Protein AF-0000000066034029 (afdb_homodimer)

Secondary structure (DSSP, 8-state):
-EEEEEEE-HHHHHTT-HHHHHHHHHHHT-EEEEEEEEPPPHHHHHHHTGGGTTSTTHHHHHHHHTSS-EEEEEEEETTHHHHHHHHH--SSGGGSPTTSHHHHH--BTTB-SEEE-SSHHHHHHHHHHH--GGGS-----TTHHHHS--/-EEEEEEE-HHHHHTT-HHHHHHHHHHHT-EEEEEEEEPPPHHHHHHHTGGGTTSTTHHHHHHHHTSS-EEEEEEEETTHHHHHHHHH--SSGGGSPBTBHHHHH--BTTB-SEEE-SSHHHHHHHHHHH--GGGS-----TTHHHHS--

InterPro domains:
  IPR001564 Nucleoside diphosphate kinase [MF_00451] (1-136)
  IPR001564 Nucleoside diphosphate kinase [PR01243] (4-26)
  IPR001564 Nucleoside diphosphate kinase [PR01243] (48-67)
  IPR001564 Nucleoside diphosphate kinase [PR01243] (68-85)
  IPR001564 Nucleoside diphosphate kinase [PR01243] (89-105)
  IPR001564 Nucleoside diphosphate kinase [PR01243] (112-131)
  IPR023005 Nucleoside diphosphate kinase, active site [PS00469] (112-120)
  IPR034907 Nucleoside diphosphate kinase-like domain [PF00334] (2-135)
  IPR034907 Nucleoside diphosphate kinase-like domain [SM00562] (1-138)
  IPR036850 Nucleoside diphosphate kinase-like domain superfamily [G3DSA:3.30.70.141] (1-150)
  IPR036850 Nucleoside diphosphate kinase-like domain superfamily [SSF54919] (1-149)

Organism: Staphylococcus carnosus (strain TM300) (NCBI:txid396513)

Nearest PDB structures (foldseek):
  4fkx-assembly1_A  TM=9.923E-01  e=3.742E-23  Trypanosoma brucei brucei TREU927
  2hvd-assembly1_C-2  TM=9.928E-01  e=4.558E-23  Homo sapiens
  1nue-assembly1_E  TM=9.940E-01  e=7.223E-23  Homo sapiens
  2hve-assembly1_A  TM=9.909E-01  e=4.868E-23  Homo sapiens
  5iol-assembly1_F  TM=9.891E-01  e=7.710E-22  Schistosoma mansoni

Structure (mmCIF, N/CA/C/O backbone):
data_AF-0000000066034029-model_v1
#
loop_
_entity.id
_entity.type
_entity.pdbx_description
1 polymer 'Nucleoside diphosphate kinase'
#
loop_
_atom_site.group_PDB
_atom_site.id
_atom_site.type_symbol
_atom_site.label_atom_id
_atom_site.label_alt_id
_atom_site.label_comp_id
_atom_site.label_asym_id
_atom_site.label_entity_id
_atom_site.label_seq_id
_atom_site.pdbx_PDB_ins_code
_atom_site.Cartn_x
_atom_site.Cartn_y
_atom_site.Cartn_z
_atom_site.occupancy
_atom_site.B_iso_or_equiv
_atom_site.auth_seq_id
_atom_site.auth_comp_id
_atom_site.auth_asym_id
_atom_site.auth_atom_id
_atom_site.pdbx_PDB_model_num
A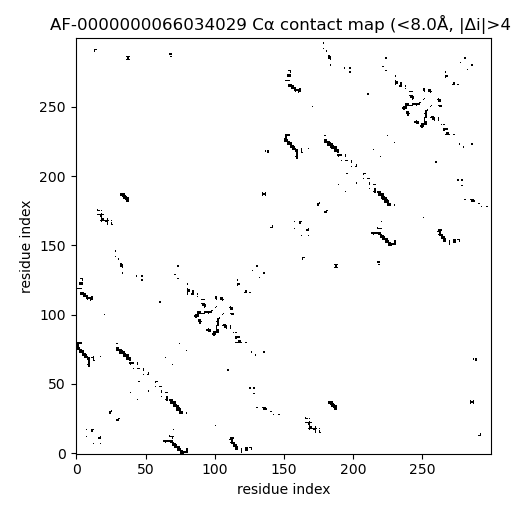TOM 1 N N . MET A 1 1 ? -19.828 8.898 3.502 1 87.56 1 MET A N 1
ATOM 2 C CA . MET A 1 1 ? -18.688 8.867 4.418 1 87.56 1 MET A CA 1
ATOM 3 C C . MET A 1 1 ? -17.625 9.859 3.988 1 87.56 1 MET A C 1
ATOM 5 O O . MET A 1 1 ? -17.5 10.18 2.805 1 87.56 1 MET A O 1
ATOM 9 N N . GLU A 1 2 ? -16.953 10.422 4.984 1 95.75 2 GLU A N 1
ATOM 10 C CA . GLU A 1 2 ? -15.859 11.367 4.785 1 95.75 2 GLU A CA 1
ATOM 11 C C . GLU A 1 2 ? -14.594 10.656 4.324 1 95.75 2 GLU A C 1
ATOM 13 O O . GLU A 1 2 ? -14.391 9.477 4.625 1 95.75 2 GLU A O 1
ATOM 18 N N . ARG A 1 3 ? -13.82 11.367 3.465 1 98.62 3 ARG A N 1
ATOM 19 C CA . ARG A 1 3 ? -12.523 10.852 3.02 1 98.62 3 ARG A CA 1
ATOM 20 C C . ARG A 1 3 ? -11.398 11.805 3.416 1 98.62 3 ARG A C 1
ATOM 22 O O . ARG A 1 3 ? -11.617 13.008 3.578 1 98.62 3 ARG A O 1
ATOM 29 N N . THR A 1 4 ? -10.219 11.258 3.625 1 98.88 4 THR A N 1
ATOM 30 C CA . THR A 1 4 ? -9.039 12.07 3.9 1 98.88 4 THR A CA 1
ATOM 31 C C . THR A 1 4 ? -7.836 11.562 3.107 1 98.88 4 THR A C 1
ATOM 33 O O . THR A 1 4 ? -7.867 10.461 2.561 1 98.88 4 THR A O 1
ATOM 36 N N . PHE A 1 5 ? -6.922 12.469 2.961 1 98.88 5 PHE A N 1
ATOM 37 C CA . PHE A 1 5 ? -5.676 12.18 2.262 1 98.88 5 PHE A CA 1
ATOM 38 C C . PHE A 1 5 ? -4.543 11.938 3.254 1 98.88 5 PHE A C 1
ATOM 40 O O . PHE A 1 5 ? -4.359 12.711 4.195 1 98.88 5 PHE A O 1
ATOM 47 N N . LEU A 1 6 ? -3.814 10.852 3.078 1 98.88 6 LEU A N 1
ATOM 48 C CA . LEU A 1 6 ? -2.604 10.523 3.822 1 98.88 6 LEU A CA 1
ATOM 49 C C . LEU A 1 6 ? -1.452 10.211 2.873 1 98.88 6 LEU A C 1
ATOM 51 O O . LEU A 1 6 ? -1.673 9.734 1.757 1 98.88 6 LEU A O 1
ATOM 55 N N . MET A 1 7 ? -0.276 10.43 3.35 1 98.88 7 MET A N 1
ATOM 56 C CA . MET A 1 7 ? 0.905 10.141 2.545 1 98.88 7 MET A CA 1
ATOM 57 C C . MET A 1 7 ? 2.074 9.719 3.428 1 98.88 7 MET A C 1
ATOM 59 O O . MET A 1 7 ? 2.514 10.484 4.289 1 98.88 7 MET A O 1
ATOM 63 N N . ILE A 1 8 ? 2.482 8.516 3.258 1 98.88 8 ILE A N 1
ATOM 64 C CA . ILE A 1 8 ? 3.742 8.117 3.879 1 98.88 8 ILE A CA 1
ATOM 65 C C . ILE A 1 8 ? 4.906 8.766 3.139 1 98.88 8 ILE A C 1
ATOM 67 O O . ILE A 1 8 ? 5.074 8.57 1.933 1 98.88 8 ILE A O 1
ATOM 71 N N . LYS A 1 9 ? 5.648 9.523 3.854 1 98.69 9 LYS A N 1
ATOM 72 C CA . LYS A 1 9 ? 6.707 10.367 3.293 1 98.69 9 LYS A CA 1
ATOM 73 C C . LYS A 1 9 ? 7.949 9.539 2.971 1 98.69 9 LYS A C 1
ATOM 75 O O . LYS A 1 9 ? 8.008 8.344 3.279 1 98.69 9 LYS A O 1
ATOM 80 N N . PRO A 1 10 ? 8.977 10.156 2.301 1 98.5 10 PRO A N 1
ATOM 81 C CA . PRO A 1 10 ? 10.164 9.414 1.867 1 98.5 10 PRO A CA 1
ATOM 82 C C . PRO A 1 10 ? 10.867 8.703 3.018 1 98.5 10 PRO A C 1
ATOM 84 O O . PRO A 1 10 ? 11.375 7.59 2.84 1 98.5 10 PRO A O 1
ATOM 87 N N . ASP A 1 11 ? 10.891 9.312 4.148 1 98.31 11 ASP A N 1
ATOM 88 C CA . ASP A 1 11 ? 11.555 8.664 5.273 1 98.31 11 ASP A CA 1
ATOM 89 C C . ASP A 1 11 ? 10.82 7.391 5.688 1 98.31 11 ASP A C 1
ATOM 91 O O . ASP A 1 11 ? 11.445 6.387 6.035 1 98.31 11 ASP A O 1
ATOM 95 N N . GLY A 1 12 ? 9.477 7.402 5.688 1 98.44 12 GLY A N 1
ATOM 96 C CA . GLY A 1 12 ? 8.711 6.199 5.961 1 98.44 12 GLY A CA 1
ATOM 97 C C . GLY A 1 12 ? 8.945 5.098 4.941 1 98.44 12 GLY A C 1
ATOM 98 O O . GLY A 1 12 ? 9.055 3.926 5.301 1 98.44 12 GLY A O 1
ATOM 99 N N . VAL A 1 13 ? 9.031 5.512 3.666 1 98.62 13 VAL A N 1
ATOM 100 C CA . VAL A 1 13 ? 9.281 4.547 2.602 1 98.62 13 VAL A CA 1
ATOM 101 C C . VAL A 1 13 ? 10.672 3.943 2.766 1 98.62 13 VAL A C 1
ATOM 103 O O . VAL A 1 13 ? 10.836 2.721 2.752 1 98.62 13 VAL A O 1
ATOM 106 N N . GLN A 1 14 ? 11.688 4.793 2.99 1 97.94 14 GLN A N 1
ATOM 107 C CA . GLN A 1 14 ? 13.07 4.348 3.105 1 97.94 14 GLN A CA 1
ATOM 108 C C . GLN A 1 14 ? 13.258 3.451 4.324 1 97.94 14 GLN A C 1
ATOM 110 O O . GLN A 1 14 ? 14.109 2.559 4.32 1 97.94 14 GLN A O 1
ATOM 115 N N . ARG A 1 15 ? 12.453 3.65 5.309 1 97.75 15 ARG A N 1
ATOM 116 C CA . ARG A 1 15 ? 12.57 2.881 6.543 1 97.75 15 ARG A CA 1
ATOM 117 C C . ARG A 1 15 ? 11.648 1.668 6.52 1 97.75 15 ARG A C 1
ATOM 119 O O . ARG A 1 15 ? 11.516 0.961 7.523 1 97.75 15 ARG A O 1
ATOM 126 N N . LYS A 1 16 ? 10.977 1.438 5.441 1 98 16 LYS A N 1
ATOM 127 C CA . LYS A 1 16 ? 10.117 0.276 5.227 1 98 16 LYS A CA 1
ATOM 128 C C . LYS A 1 16 ? 8.984 0.237 6.238 1 98 16 LYS A C 1
ATOM 130 O O . LYS A 1 16 ? 8.742 -0.793 6.871 1 98 16 LYS A O 1
ATOM 135 N N . LEU A 1 17 ? 8.297 1.354 6.273 1 98.69 17 LEU A N 1
ATOM 136 C CA . LEU A 1 17 ? 7.219 1.5 7.25 1 98.69 17 LEU A CA 1
ATOM 137 C C . LEU A 1 17 ? 5.859 1.534 6.559 1 98.69 17 LEU A C 1
ATOM 139 O O . LEU A 1 17 ? 4.836 1.751 7.211 1 98.69 17 LEU A O 1
ATOM 143 N N . VAL A 1 18 ? 5.773 1.338 5.262 1 98.88 18 VAL A N 1
ATOM 144 C CA . VAL A 1 18 ? 4.52 1.432 4.523 1 98.88 18 VAL A CA 1
ATOM 145 C C . VAL A 1 18 ? 3.52 0.413 5.066 1 98.88 18 VAL A C 1
ATOM 147 O O . VAL A 1 18 ? 2.393 0.768 5.422 1 98.88 18 VAL A O 1
ATOM 150 N N . GLY A 1 19 ? 3.961 -0.821 5.207 1 98.88 19 GLY A N 1
ATOM 151 C CA . GLY A 1 19 ? 3.09 -1.869 5.715 1 98.88 19 GLY A CA 1
ATOM 152 C C . GLY A 1 19 ? 2.627 -1.621 7.141 1 98.88 19 GLY A C 1
ATOM 153 O O . GLY A 1 19 ? 1.448 -1.794 7.453 1 98.88 19 GLY A O 1
ATOM 154 N N . GLU A 1 20 ? 3.535 -1.203 7.953 1 98.75 20 GLU A N 1
ATOM 155 C CA . GLU A 1 20 ? 3.229 -0.938 9.352 1 98.75 20 GLU A CA 1
ATOM 156 C C . GLU A 1 20 ? 2.145 0.128 9.492 1 98.75 20 GLU A C 1
ATOM 158 O O . GLU A 1 20 ? 1.199 -0.035 10.266 1 98.75 20 GLU A O 1
ATOM 163 N N . ILE A 1 21 ? 2.305 1.2 8.781 1 98.88 21 ILE A N 1
ATOM 164 C CA . ILE A 1 21 ? 1.375 2.318 8.891 1 98.88 21 ILE A CA 1
ATOM 165 C C . ILE A 1 21 ? 0.016 1.917 8.32 1 98.88 21 ILE A C 1
ATOM 167 O O . ILE A 1 21 ? -1.022 2.182 8.93 1 98.88 21 ILE A O 1
ATOM 171 N N . ILE A 1 22 ? -0.026 1.229 7.18 1 98.88 22 ILE A N 1
ATOM 172 C CA . ILE A 1 22 ? -1.287 0.768 6.605 1 98.88 22 ILE A CA 1
ATOM 173 C C . ILE A 1 22 ? -1.97 -0.198 7.574 1 98.88 22 ILE A C 1
ATOM 175 O O . ILE A 1 22 ? -3.191 -0.16 7.738 1 98.88 22 ILE A O 1
ATOM 179 N N . THR A 1 23 ? -1.188 -1.047 8.219 1 98.81 23 THR A N 1
ATOM 180 C CA . THR A 1 23 ? -1.734 -1.991 9.18 1 98.81 23 THR A CA 1
ATOM 181 C C . THR A 1 23 ? -2.461 -1.256 10.305 1 98.81 23 THR A C 1
ATOM 183 O O . THR A 1 23 ? -3.553 -1.656 10.711 1 98.81 23 THR A O 1
ATOM 186 N N . ARG A 1 24 ? -1.888 -0.194 10.805 1 98.75 24 ARG A N 1
ATOM 187 C CA . ARG A 1 24 ? -2.521 0.566 11.883 1 98.75 24 ARG A CA 1
ATOM 188 C C . ARG A 1 24 ? -3.861 1.136 11.43 1 98.75 24 ARG A C 1
ATOM 190 O O . ARG A 1 24 ? -4.836 1.11 12.18 1 98.75 24 ARG A O 1
ATOM 197 N N . LEU A 1 25 ? -3.928 1.675 10.195 1 98.69 25 LEU A N 1
ATOM 198 C CA . LEU A 1 25 ? -5.164 2.221 9.656 1 98.69 25 LEU A CA 1
ATOM 199 C C . LEU A 1 25 ? -6.219 1.13 9.5 1 98.69 25 LEU A C 1
ATOM 201 O O . LEU A 1 25 ? -7.383 1.328 9.867 1 98.69 25 LEU A O 1
ATOM 205 N N . GLU A 1 26 ? -5.785 -0.025 8.984 1 98.44 26 GLU A N 1
ATOM 206 C CA . GLU A 1 26 ? -6.691 -1.153 8.781 1 98.44 26 GLU A CA 1
ATOM 207 C C . GLU A 1 26 ? -7.211 -1.687 10.109 1 98.44 26 GLU A C 1
ATOM 209 O O . GLU A 1 26 ? -8.398 -1.99 10.242 1 98.44 26 GLU A O 1
ATOM 214 N N . LYS A 1 27 ? -6.359 -1.801 11.078 1 97.94 27 LYS A N 1
ATOM 215 C CA . LYS A 1 27 ? -6.762 -2.299 12.391 1 97.94 27 LYS A CA 1
ATOM 216 C C . LYS A 1 27 ? -7.766 -1.36 13.055 1 97.94 27 LYS A C 1
ATOM 218 O O . LYS A 1 27 ? -8.648 -1.808 13.781 1 97.94 27 LYS A O 1
ATOM 223 N N . LYS A 1 28 ? -7.582 -0.043 12.836 1 97.62 28 LYS A N 1
ATOM 224 C CA . LYS A 1 28 ? -8.531 0.944 13.344 1 97.62 28 LYS A CA 1
ATOM 225 C C . LYS A 1 28 ? -9.922 0.736 12.742 1 97.62 28 LYS A C 1
ATOM 227 O O . LYS A 1 28 ? -10.914 1.191 13.297 1 97.62 28 LYS A O 1
ATOM 232 N N . GLY A 1 29 ? -9.977 0.04 11.57 1 97.12 29 GLY A N 1
ATOM 233 C CA . GLY A 1 29 ? -11.234 -0.216 10.891 1 97.12 29 GLY A CA 1
ATOM 234 C C . GLY A 1 29 ? -11.484 0.717 9.719 1 97.12 29 GLY A C 1
ATOM 235 O O . GLY A 1 29 ? -12.562 0.707 9.133 1 97.12 29 GLY A O 1
ATOM 236 N N . LEU A 1 30 ? -10.492 1.55 9.391 1 97.81 30 LEU A N 1
ATOM 237 C CA . LEU A 1 30 ? -10.656 2.506 8.297 1 97.81 30 LEU A CA 1
ATOM 238 C C . LEU A 1 30 ? -10.594 1.805 6.945 1 97.81 30 LEU A C 1
ATOM 240 O O . LEU A 1 30 ? -10.016 0.721 6.832 1 97.81 30 LEU A O 1
ATOM 244 N N . LYS A 1 31 ? -11.25 2.383 6.008 1 97.88 31 LYS A N 1
ATOM 245 C CA . LYS A 1 31 ? -11.375 1.771 4.688 1 97.88 31 LYS A CA 1
ATOM 246 C C . LYS A 1 31 ? -10.438 2.432 3.68 1 97.88 31 LYS A C 1
ATOM 248 O O . LYS A 1 31 ? -10.562 3.629 3.406 1 97.88 31 LYS A O 1
ATOM 253 N N . LEU A 1 32 ? -9.453 1.667 3.203 1 98.69 32 LEU A N 1
ATOM 254 C CA . LEU A 1 32 ? -8.617 2.135 2.104 1 98.69 32 LEU A CA 1
ATOM 255 C C . LEU A 1 32 ? -9.414 2.195 0.804 1 98.69 32 LEU A C 1
ATOM 257 O O . LEU A 1 32 ? -10.039 1.208 0.405 1 98.69 32 LEU A O 1
ATOM 261 N N . VAL A 1 33 ? -9.406 3.404 0.072 1 98.75 33 VAL A N 1
ATOM 262 C CA . VAL A 1 33 ? -10.18 3.504 -1.161 1 98.75 33 VAL A CA 1
ATOM 263 C C . VAL A 1 33 ? -9.273 3.949 -2.307 1 98.75 33 VAL A C 1
ATOM 265 O O . VAL A 1 33 ? -9.68 3.928 -3.471 1 98.75 33 VAL A O 1
ATOM 268 N N . GLY A 1 34 ? -8.117 4.336 -2.014 1 98.69 34 GLY A N 1
ATOM 269 C CA . GLY A 1 34 ? -7.074 4.684 -2.963 1 98.69 34 GLY A CA 1
ATOM 270 C C . GLY A 1 34 ? -5.676 4.512 -2.395 1 98.69 34 GLY A C 1
ATOM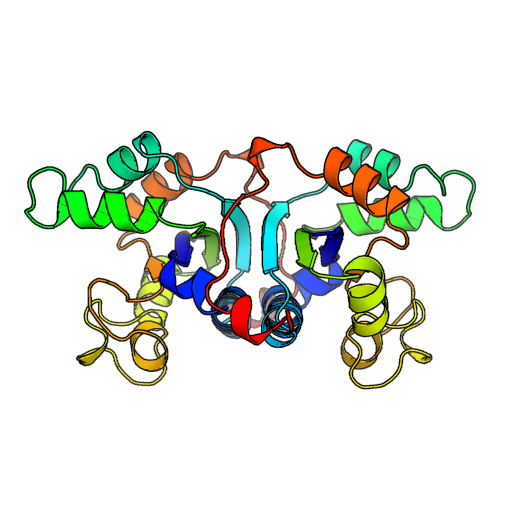 271 O O . GLY A 1 34 ? -5.473 4.641 -1.187 1 98.69 34 GLY A O 1
ATOM 272 N N . GLY A 1 35 ? -4.77 4.27 -3.195 1 98.62 35 GLY A N 1
ATOM 273 C CA . GLY A 1 35 ? -3.375 4.113 -2.812 1 98.62 35 GLY A CA 1
ATOM 274 C C . GLY A 1 35 ? -2.438 4.016 -4 1 98.62 35 GLY A C 1
ATOM 275 O O . GLY A 1 35 ? -2.744 3.34 -4.984 1 98.62 35 GLY A O 1
ATOM 276 N N . LYS A 1 36 ? -1.311 4.668 -3.893 1 98.12 36 LYS A N 1
ATOM 277 C CA . LYS A 1 36 ? -0.319 4.512 -4.953 1 98.12 36 LYS A CA 1
ATOM 278 C C . LYS A 1 36 ? 1.079 4.867 -4.453 1 98.12 36 LYS A C 1
ATOM 280 O O . LYS A 1 36 ? 1.245 5.797 -3.664 1 98.12 36 LYS A O 1
ATOM 285 N N . PHE A 1 37 ? 1.994 4.051 -4.777 1 98.81 37 PHE A N 1
ATOM 286 C CA . PHE A 1 37 ? 3.426 4.281 -4.621 1 98.81 37 PHE A CA 1
ATOM 287 C C . PHE A 1 37 ? 3.973 5.098 -5.785 1 98.81 37 PHE A C 1
ATOM 289 O O . PHE A 1 37 ? 3.811 4.719 -6.949 1 98.81 37 PHE A O 1
ATOM 296 N N . MET A 1 38 ? 4.664 6.27 -5.496 1 98.31 38 MET A N 1
ATOM 297 C CA . MET A 1 38 ? 5.035 7.086 -6.648 1 98.31 38 MET A CA 1
ATOM 298 C C . MET A 1 38 ? 6.207 8 -6.312 1 98.31 38 MET A C 1
ATOM 300 O O . MET A 1 38 ? 6.422 8.344 -5.148 1 98.31 38 MET A O 1
ATOM 304 N N . THR A 1 39 ? 6.883 8.391 -7.379 1 98.38 39 THR A N 1
ATOM 305 C CA . THR A 1 39 ? 7.844 9.492 -7.332 1 98.38 39 THR A CA 1
ATOM 306 C C . THR A 1 39 ? 7.148 10.828 -7.562 1 98.38 39 THR A C 1
ATOM 308 O O . THR A 1 39 ? 6.422 10.992 -8.547 1 98.38 39 THR A O 1
ATOM 311 N N . VAL A 1 40 ? 7.367 11.742 -6.652 1 98.31 40 VAL A N 1
ATOM 312 C CA . VAL A 1 40 ? 6.656 13.016 -6.711 1 98.31 40 VAL A CA 1
ATOM 313 C C . VAL A 1 40 ? 7.438 14 -7.574 1 98.31 40 VAL A C 1
ATOM 315 O O . VAL A 1 40 ? 8.648 14.172 -7.395 1 98.31 40 VAL A O 1
ATOM 318 N N . SER A 1 41 ? 6.781 14.57 -8.547 1 97.62 41 SER A N 1
ATOM 319 C CA . SER A 1 41 ? 7.422 15.617 -9.328 1 97.62 41 SER A CA 1
ATOM 320 C C . SER A 1 41 ? 7.551 16.906 -8.523 1 97.62 41 SER A C 1
ATOM 322 O O . SER A 1 41 ? 6.793 17.141 -7.582 1 97.62 41 SER A O 1
ATOM 324 N N . LYS A 1 42 ? 8.469 17.734 -8.93 1 97.5 42 LYS A N 1
ATOM 325 C CA . LYS A 1 42 ? 8.625 19.031 -8.273 1 97.5 42 LYS A CA 1
ATOM 326 C C . LYS A 1 42 ? 7.359 19.875 -8.398 1 97.5 42 LYS A C 1
ATOM 328 O O . LYS A 1 42 ? 6.941 20.516 -7.441 1 97.5 42 LYS A O 1
ATOM 333 N N . GLU A 1 43 ? 6.77 19.859 -9.539 1 97.75 43 GLU A N 1
ATOM 334 C CA . GLU A 1 43 ? 5.555 20.625 -9.789 1 97.75 43 GLU A CA 1
ATOM 335 C C . GLU A 1 43 ? 4.43 20.203 -8.844 1 97.75 43 GLU A C 1
ATOM 337 O O . GLU A 1 43 ? 3.756 21.047 -8.25 1 97.75 43 GLU A O 1
ATOM 342 N N . LYS A 1 44 ? 4.219 18.984 -8.688 1 98 44 LYS A N 1
ATOM 343 C CA . LYS A 1 44 ? 3.186 18.469 -7.781 1 98 44 LYS A CA 1
ATOM 344 C C . LYS A 1 44 ? 3.484 18.859 -6.336 1 98 44 LYS A C 1
ATOM 346 O O . LYS A 1 44 ? 2.58 19.25 -5.594 1 98 44 LYS A O 1
ATOM 351 N N . ALA A 1 45 ? 4.719 18.688 -5.949 1 97.94 45 ALA A N 1
ATOM 352 C CA . ALA A 1 45 ? 5.129 19.047 -4.594 1 97.94 45 ALA A CA 1
ATOM 353 C C . ALA A 1 45 ? 4.871 20.531 -4.32 1 97.94 45 ALA A C 1
ATOM 355 O O . ALA A 1 45 ? 4.34 20.891 -3.268 1 97.94 45 ALA A O 1
ATOM 356 N N . GLU A 1 46 ? 5.195 21.328 -5.281 1 97.62 46 GLU A N 1
ATOM 357 C CA . GLU A 1 46 ? 5 22.766 -5.145 1 97.62 46 GLU A CA 1
ATOM 358 C C . GLU A 1 46 ? 3.516 23.125 -5.047 1 97.62 46 GLU A C 1
ATOM 360 O O . GLU A 1 46 ?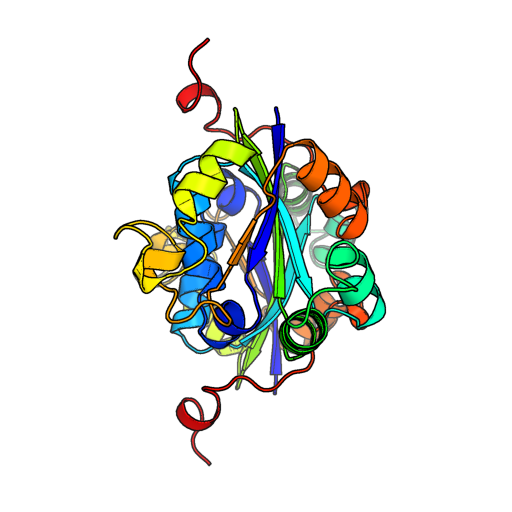 3.131 24 -4.285 1 97.62 46 GLU A O 1
ATOM 365 N N . THR A 1 47 ? 2.713 22.484 -5.805 1 97.75 47 THR A N 1
ATOM 366 C CA . THR A 1 47 ? 1.271 22.688 -5.734 1 97.75 47 THR A CA 1
ATOM 367 C C . THR A 1 47 ? 0.725 22.234 -4.383 1 97.75 47 THR A C 1
ATOM 369 O O . THR A 1 47 ? -0.085 22.938 -3.77 1 97.75 47 THR A O 1
ATOM 372 N N . HIS A 1 48 ? 1.162 21.109 -3.908 1 97.38 48 HIS A N 1
ATOM 373 C CA . HIS A 1 48 ? 0.708 20.547 -2.641 1 97.38 48 HIS A CA 1
ATOM 374 C C . HIS A 1 48 ? 1.025 21.484 -1.479 1 97.38 48 HIS A C 1
ATOM 376 O O . HIS A 1 48 ? 0.187 21.703 -0.598 1 97.38 48 HIS A O 1
ATOM 382 N N . TYR A 1 49 ? 2.203 22.016 -1.506 1 96 49 TYR A N 1
ATOM 383 C CA . TYR A 1 49 ? 2.648 22.859 -0.394 1 96 49 TYR A CA 1
ATOM 384 C C . TYR A 1 49 ? 2.488 24.328 -0.723 1 96 49 TYR A C 1
ATOM 386 O O . TYR A 1 49 ? 3.064 25.188 -0.05 1 96 49 TYR A O 1
ATOM 394 N N . GLY A 1 50 ? 1.778 24.641 -1.731 1 94.31 50 GLY A N 1
ATOM 395 C CA . GLY A 1 50 ? 1.667 26 -2.246 1 94.31 50 GLY A CA 1
ATOM 396 C C . GLY A 1 50 ? 1.318 27.016 -1.176 1 94.31 50 GLY A C 1
ATOM 397 O O . GLY A 1 50 ? 1.778 28.156 -1.226 1 94.31 50 GLY A O 1
ATOM 398 N N . GLU A 1 51 ? 0.524 26.625 -0.22 1 90.94 51 GLU A N 1
ATOM 399 C CA . GLU A 1 51 ? 0.094 27.531 0.848 1 90.94 51 GLU A CA 1
ATOM 400 C C . GLU A 1 51 ? 1.267 27.922 1.739 1 90.94 51 GLU A C 1
ATOM 402 O O . GLU A 1 51 ? 1.171 28.891 2.506 1 90.94 51 GLU A O 1
ATOM 407 N N . HIS A 1 52 ? 2.393 27.25 1.591 1 91.25 52 HIS A N 1
ATOM 408 C CA . HIS A 1 52 ? 3.566 27.516 2.416 1 91.25 52 HIS A CA 1
ATOM 409 C C . HIS A 1 52 ? 4.68 28.172 1.599 1 91.25 52 HIS A C 1
ATOM 411 O O . HIS A 1 52 ? 5.816 28.266 2.064 1 91.25 52 HIS A O 1
ATOM 417 N N . ALA A 1 53 ? 4.41 28.625 0.463 1 93.06 53 ALA A N 1
ATOM 418 C CA . ALA A 1 53 ? 5.434 29.078 -0.47 1 93.06 53 ALA A CA 1
ATOM 419 C C . ALA A 1 53 ? 6.246 30.234 0.126 1 93.06 53 ALA A C 1
ATOM 421 O O . ALA A 1 53 ? 7.426 30.391 -0.195 1 93.06 53 ALA A O 1
ATOM 422 N N . ASP A 1 54 ? 5.664 30.953 1.028 1 94.06 54 ASP A N 1
ATOM 423 C CA . ASP A 1 54 ? 6.34 32.125 1.592 1 94.06 54 ASP A CA 1
ATOM 424 C C . ASP A 1 54 ? 7.039 31.766 2.902 1 94.06 54 ASP A C 1
ATOM 426 O O . ASP A 1 54 ? 7.691 32.625 3.512 1 94.06 54 ASP A O 1
ATOM 430 N N . LYS A 1 55 ? 6.926 30.562 3.336 1 92.75 55 LYS A N 1
ATOM 431 C CA . LYS A 1 55 ? 7.508 30.141 4.605 1 92.75 55 LYS A CA 1
ATOM 432 C C . LYS A 1 55 ? 8.945 29.656 4.418 1 92.75 55 LYS A C 1
ATOM 434 O O . LYS A 1 55 ? 9.289 29.109 3.369 1 92.75 55 LYS A O 1
ATOM 439 N N . PRO A 1 56 ? 9.797 29.844 5.445 1 93.62 56 PRO A N 1
ATOM 440 C CA . PRO A 1 56 ? 11.211 29.484 5.344 1 93.62 56 PRO A CA 1
ATOM 441 C C . PRO A 1 56 ? 11.43 28 5.098 1 93.62 56 PRO A C 1
ATOM 443 O O . PRO A 1 56 ? 12.438 27.609 4.508 1 93.62 56 PRO A O 1
ATOM 446 N N . PHE A 1 57 ? 10.602 27.234 5.547 1 91.62 57 PHE A N 1
ATOM 447 C CA . PHE A 1 57 ? 10.797 25.797 5.441 1 91.62 57 PHE A CA 1
ATOM 448 C C . PHE A 1 57 ? 10.234 25.266 4.129 1 91.62 57 PHE A C 1
ATOM 450 O O . PHE A 1 57 ? 10.344 24.062 3.836 1 91.62 57 PHE A O 1
ATOM 457 N N . TYR A 1 58 ? 9.648 26.062 3.264 1 94.88 58 TYR A N 1
ATOM 458 C CA . TYR A 1 58 ? 8.945 25.656 2.049 1 94.88 58 TYR A CA 1
ATOM 459 C C . TYR A 1 58 ? 9.859 24.844 1.139 1 94.88 58 TYR A C 1
ATOM 461 O O . TYR A 1 58 ? 9.508 23.734 0.714 1 94.88 58 TYR A O 1
ATOM 469 N N . GLU A 1 59 ? 11.023 25.297 0.843 1 95.19 59 GLU A N 1
ATOM 470 C CA . GLU A 1 59 ? 11.953 24.625 -0.059 1 95.19 59 GLU A CA 1
ATOM 471 C C . GLU A 1 59 ? 12.367 23.25 0.492 1 95.19 59 GLU A C 1
ATOM 473 O O . GLU A 1 59 ? 12.562 22.312 -0.269 1 95.19 59 GLU A O 1
ATOM 478 N N . GLY A 1 60 ? 12.57 23.234 1.795 1 95.88 60 GLY A N 1
ATOM 479 C CA . GLY A 1 60 ? 12.914 21.969 2.434 1 95.88 60 GLY A CA 1
ATOM 480 C C . GLY A 1 60 ? 11.82 20.922 2.301 1 95.88 60 GLY A C 1
ATOM 481 O O . GLY A 1 60 ? 12.109 19.75 2.092 1 95.88 60 GLY A O 1
ATOM 482 N N . LEU A 1 61 ? 10.562 21.391 2.375 1 95.12 61 LEU A N 1
ATOM 483 C CA . LEU A 1 61 ? 9.422 20.484 2.209 1 95.12 61 LEU A CA 1
ATOM 484 C C . LEU A 1 61 ? 9.398 19.891 0.806 1 95.12 61 LEU A C 1
ATOM 486 O O . LEU A 1 61 ? 9.273 18.672 0.645 1 95.12 61 LEU A O 1
ATOM 490 N N . VAL A 1 62 ? 9.555 20.719 -0.139 1 97.19 62 VAL A N 1
ATOM 491 C CA . VAL A 1 62 ? 9.508 20.312 -1.538 1 97.19 62 VAL A CA 1
ATOM 492 C C . VAL A 1 62 ? 10.672 19.375 -1.843 1 97.19 62 VAL A C 1
ATOM 494 O O . VAL A 1 62 ? 10.484 18.312 -2.438 1 97.19 62 VAL A O 1
ATOM 497 N N . SER A 1 63 ? 11.891 19.719 -1.368 1 97.56 63 SER A N 1
ATOM 498 C CA . SER A 1 63 ? 13.07 18.906 -1.604 1 97.56 63 SER A CA 1
ATOM 499 C C . SER A 1 63 ? 12.922 17.531 -0.955 1 97.56 63 SER A C 1
ATOM 501 O O . SER A 1 63 ? 13.359 16.516 -1.514 1 97.56 63 SER A O 1
ATOM 503 N N . PHE A 1 64 ? 12.344 17.531 0.121 1 97.5 64 PHE A N 1
ATOM 504 C CA . PHE A 1 64 ? 12.234 16.281 0.875 1 97.5 64 PHE A CA 1
ATOM 505 C C . PHE A 1 64 ? 11.273 15.32 0.187 1 97.5 64 PHE A C 1
ATOM 507 O O . PHE A 1 64 ? 11.625 14.172 -0.086 1 97.5 64 PHE A O 1
ATOM 514 N N . ILE A 1 65 ? 10.062 15.695 -0.181 1 97.69 65 ILE A N 1
ATOM 515 C CA . ILE A 1 65 ? 9.047 14.773 -0.675 1 97.69 65 ILE A CA 1
ATOM 516 C C . ILE A 1 65 ? 9.391 14.336 -2.096 1 97.69 65 ILE A C 1
ATOM 518 O O . ILE A 1 65 ? 8.836 13.359 -2.605 1 97.69 65 ILE A O 1
ATOM 522 N N . THR A 1 66 ? 10.305 15.086 -2.711 1 97.94 66 THR A N 1
ATOM 523 C CA . THR A 1 66 ? 10.719 14.695 -4.055 1 97.94 66 THR A CA 1
ATOM 524 C C . THR A 1 66 ? 11.992 13.859 -4.004 1 97.94 66 THR A C 1
ATOM 526 O O . THR A 1 66 ? 12.469 13.375 -5.035 1 97.94 66 THR A O 1
ATOM 529 N N . SER A 1 67 ? 12.602 13.602 -2.854 1 97.44 67 SER A N 1
ATOM 530 C CA . SER A 1 67 ? 13.914 12.984 -2.697 1 97.44 67 SER A CA 1
ATOM 531 C C . SER A 1 67 ? 13.828 11.469 -2.85 1 97.44 67 SER A C 1
ATOM 533 O O . SER A 1 67 ? 14.828 10.812 -3.143 1 97.44 67 SER A O 1
ATOM 535 N N . ALA A 1 68 ? 12.719 10.898 -2.646 1 97.75 68 ALA A N 1
ATOM 536 C CA . ALA A 1 68 ? 12.414 9.477 -2.752 1 97.75 68 ALA A CA 1
ATOM 537 C C . ALA A 1 68 ? 10.906 9.25 -2.902 1 97.75 68 ALA A C 1
ATOM 539 O O . ALA A 1 68 ? 10.117 10.18 -2.758 1 97.75 68 ALA A O 1
ATOM 540 N N . PRO A 1 69 ? 10.523 8.031 -3.242 1 98.69 69 PRO A N 1
ATOM 541 C CA . PRO A 1 69 ? 9.094 7.789 -3.443 1 98.69 69 PRO A CA 1
ATOM 542 C C . PRO A 1 69 ? 8.281 7.961 -2.162 1 98.69 69 PRO A C 1
ATOM 544 O O . PRO A 1 69 ? 8.836 7.91 -1.062 1 98.69 69 PRO A O 1
ATOM 547 N N . VAL A 1 70 ? 7.047 8.258 -2.367 1 98.81 70 VAL A N 1
ATOM 548 C CA . VAL A 1 70 ? 6.074 8.328 -1.284 1 98.81 70 VAL A CA 1
ATOM 549 C C . VAL A 1 70 ? 4.965 7.305 -1.519 1 98.81 70 VAL A C 1
ATOM 551 O O . VAL A 1 70 ? 4.875 6.715 -2.596 1 98.81 70 VAL A O 1
ATOM 554 N N . PHE A 1 71 ? 4.219 6.98 -0.525 1 98.94 71 PHE A N 1
ATOM 555 C CA . PHE A 1 71 ? 2.973 6.238 -0.651 1 98.94 71 PHE A CA 1
ATOM 556 C C . PHE A 1 71 ? 1.777 7.121 -0.312 1 98.94 71 PHE A C 1
ATOM 558 O O . PHE A 1 71 ? 1.555 7.453 0.854 1 98.94 71 PHE A O 1
ATOM 565 N N . ALA A 1 72 ? 1.031 7.508 -1.353 1 98.88 72 ALA A N 1
ATOM 566 C CA . ALA A 1 72 ? -0.169 8.32 -1.195 1 98.88 72 ALA A CA 1
ATOM 567 C C . ALA A 1 72 ? -1.411 7.449 -1.044 1 98.88 72 ALA A C 1
ATOM 569 O O . ALA A 1 72 ? -1.554 6.438 -1.733 1 98.88 72 ALA A O 1
ATOM 570 N N . MET A 1 73 ? -2.295 7.844 -0.126 1 98.75 73 MET A N 1
ATOM 571 C CA . MET A 1 73 ? -3.482 7.008 0.036 1 98.75 73 MET A CA 1
ATOM 572 C C . MET A 1 73 ? -4.695 7.855 0.401 1 98.75 73 MET A C 1
ATOM 574 O O . MET A 1 73 ? -4.551 8.984 0.87 1 98.75 73 MET A O 1
ATOM 578 N N . VAL A 1 74 ? -5.816 7.391 0.084 1 98.88 74 VAL A N 1
ATOM 579 C CA . VAL A 1 74 ? -7.109 7.938 0.484 1 98.88 74 VAL A CA 1
ATOM 580 C C . VAL A 1 74 ? -7.852 6.922 1.354 1 98.88 74 VAL A C 1
ATOM 582 O O . VAL A 1 74 ? -7.992 5.758 0.978 1 98.88 74 VAL A O 1
ATOM 585 N N . VAL A 1 75 ? -8.25 7.383 2.486 1 98.69 75 VAL A N 1
ATOM 586 C CA . VAL A 1 75 ? -8.953 6.547 3.459 1 98.69 75 VAL A CA 1
ATOM 587 C C . VAL A 1 75 ? -10.336 7.125 3.742 1 98.69 75 VAL A C 1
ATOM 589 O O . VAL A 1 75 ? -10.516 8.344 3.738 1 98.69 75 VAL A O 1
ATOM 592 N N . GLU A 1 76 ? -11.273 6.223 3.938 1 98.5 76 GLU A N 1
ATOM 593 C CA . GLU A 1 76 ? -12.664 6.594 4.148 1 98.5 76 GLU A CA 1
ATOM 594 C C . GLU A 1 76 ? -13.164 6.109 5.504 1 98.5 76 GLU A C 1
ATOM 596 O O . GLU A 1 76 ? -12.844 5 5.934 1 98.5 76 GLU A O 1
ATOM 601 N N . GLY A 1 77 ? -13.984 6.914 6.215 1 97 77 GLY A N 1
ATOM 602 C CA . GLY A 1 77 ? -14.602 6.598 7.492 1 97 77 GLY A CA 1
ATOM 603 C C . GLY A 1 77 ? -15.367 7.762 8.086 1 97 77 GLY A C 1
ATOM 604 O O . GLY A 1 77 ? -15.328 8.875 7.559 1 97 77 GLY A O 1
ATOM 605 N N . GLU A 1 78 ? -16.109 7.488 9.172 1 96.25 78 GLU A N 1
ATOM 606 C CA . GLU A 1 78 ? -16.781 8.562 9.898 1 96.25 78 GLU A CA 1
ATOM 607 C C . GLU A 1 78 ? -15.773 9.453 10.625 1 96.25 78 GLU A C 1
ATOM 609 O O . GLU A 1 78 ? -14.938 8.961 11.383 1 96.25 78 GLU A O 1
ATOM 614 N N . ASN A 1 79 ? -15.812 10.789 10.344 1 97.5 79 ASN A N 1
ATOM 615 C CA . ASN A 1 79 ? -14.906 11.758 10.953 1 97.5 79 ASN A CA 1
ATOM 616 C C . ASN A 1 79 ? -13.445 11.383 10.719 1 97.5 79 ASN A C 1
ATOM 618 O O . ASN A 1 79 ? -12.609 11.539 11.609 1 97.5 79 ASN A O 1
ATOM 622 N N . VAL A 1 80 ? -13.227 10.859 9.555 1 98.5 80 VAL A N 1
ATOM 623 C CA . VAL A 1 80 ? -11.945 10.211 9.273 1 98.5 80 VAL A CA 1
ATOM 624 C C . VAL A 1 80 ? -10.82 11.242 9.336 1 98.5 80 VAL A C 1
ATOM 626 O O . VAL A 1 80 ? -9.695 10.914 9.703 1 98.5 80 VAL A O 1
ATOM 629 N N . VAL A 1 81 ? -11.039 12.516 9 1 98.69 81 VAL A N 1
ATOM 630 C CA . VAL A 1 81 ? -9.984 13.523 9.094 1 98.69 81 VAL A CA 1
ATOM 631 C C . VAL A 1 81 ? -9.523 13.648 10.539 1 98.69 81 VAL A C 1
ATOM 633 O O . VAL A 1 81 ? -8.328 13.547 10.828 1 98.69 81 VAL A O 1
ATOM 636 N N . GLU A 1 82 ? -10.469 13.844 11.391 1 98.31 82 GLU A N 1
ATOM 637 C CA . GLU A 1 82 ? -10.164 13.977 12.812 1 98.31 82 GLU A CA 1
ATOM 638 C C . GLU A 1 82 ? -9.547 12.695 13.367 1 98.31 82 GLU A C 1
ATOM 640 O O . GLU A 1 82 ? -8.57 12.742 14.117 1 98.31 82 GLU A O 1
ATOM 645 N N . VAL A 1 83 ? -10.094 11.594 13.023 1 98.31 83 VAL A N 1
ATOM 646 C CA . VAL A 1 83 ? -9.641 10.289 13.5 1 98.31 83 VAL A CA 1
ATOM 647 C C . VAL A 1 83 ? -8.18 10.078 13.109 1 98.31 83 VAL A C 1
ATOM 649 O O . VAL A 1 83 ? -7.355 9.711 13.945 1 98.31 83 VAL A O 1
ATOM 652 N N . THR A 1 84 ? -7.863 10.32 11.852 1 98.69 84 THR A N 1
ATOM 653 C CA . THR A 1 84 ? -6.508 10.039 11.398 1 98.69 84 THR A CA 1
ATOM 654 C C . THR A 1 84 ? -5.527 11.062 11.961 1 98.69 84 THR A C 1
ATOM 656 O O . THR A 1 84 ? -4.367 10.742 12.227 1 98.69 84 THR A O 1
ATOM 659 N N . ARG A 1 85 ? -5.902 12.281 12.148 1 98.5 85 ARG A N 1
ATOM 660 C CA . ARG A 1 85 ? -5.016 13.25 12.781 1 98.5 85 ARG A CA 1
ATOM 661 C C . ARG A 1 85 ? -4.648 12.805 14.195 1 98.5 85 ARG A C 1
ATOM 663 O O . ARG A 1 85 ? -3.512 13.008 14.641 1 98.5 85 ARG A O 1
ATOM 670 N N . ASN A 1 86 ? -5.629 12.297 14.867 1 98.56 86 ASN A N 1
ATOM 671 C CA . ASN A 1 86 ? -5.355 11.758 16.203 1 98.56 86 ASN A CA 1
ATOM 672 C C . ASN A 1 86 ? -4.414 10.562 16.141 1 98.56 86 ASN A C 1
ATOM 674 O O . ASN A 1 86 ? -3.539 10.414 17 1 98.56 86 ASN A O 1
ATOM 678 N N . MET A 1 87 ? -4.555 9.68 15.195 1 98.81 87 MET A N 1
ATOM 679 C CA . MET A 1 87 ? -3.689 8.516 15.023 1 98.81 87 MET A CA 1
ATOM 680 C C . MET A 1 87 ? -2.264 8.938 14.688 1 98.81 87 MET A C 1
ATOM 682 O O . MET A 1 87 ? -1.303 8.305 15.125 1 98.81 87 MET A O 1
ATOM 686 N N . ILE A 1 88 ? -2.162 9.961 13.898 1 98.69 88 ILE A N 1
ATOM 687 C CA . ILE A 1 88 ? -0.866 10.445 13.438 1 98.69 88 ILE A CA 1
ATOM 688 C C . ILE A 1 88 ? -0.096 11.062 14.602 1 98.69 88 ILE A C 1
ATOM 690 O O . ILE A 1 88 ? 1.059 10.703 14.852 1 98.69 88 ILE A O 1
ATOM 694 N N . GLY A 1 89 ? -0.779 11.953 15.328 1 98.56 89 GLY A N 1
ATOM 695 C CA . GLY A 1 89 ? -0.148 12.648 16.438 1 98.56 89 GLY A CA 1
ATOM 696 C C . GLY A 1 89 ? 0.456 13.977 16.047 1 98.56 89 GLY A C 1
ATOM 697 O O . GLY A 1 89 ? 0.45 14.344 14.875 1 98.56 89 GLY A O 1
ATOM 698 N N . LYS A 1 90 ? 1.014 14.602 16.969 1 97.81 90 LYS A N 1
ATOM 699 C CA . LYS A 1 90 ? 1.551 15.953 16.797 1 97.81 90 LYS A CA 1
ATOM 700 C C . LYS A 1 90 ? 2.684 15.969 15.773 1 97.81 90 LYS A C 1
ATOM 702 O O . LYS A 1 90 ? 3.402 14.977 15.625 1 97.81 90 LYS A O 1
ATOM 707 N N . THR A 1 91 ? 2.773 17.109 15.133 1 96.44 91 THR A N 1
ATOM 708 C CA . THR A 1 91 ? 3.781 17.312 14.102 1 96.44 91 THR A CA 1
ATOM 709 C C . THR A 1 91 ? 5.184 17.078 14.656 1 96.44 91 THR A C 1
ATOM 711 O O . THR A 1 91 ? 6.016 16.453 14 1 96.44 91 THR A O 1
ATOM 714 N N . ASN A 1 92 ? 5.387 17.609 15.852 1 97.44 92 ASN A N 1
ATOM 715 C CA . ASN A 1 92 ? 6.652 17.344 16.516 1 97.44 92 ASN A CA 1
ATOM 716 C C . ASN A 1 92 ? 6.641 15.969 17.188 1 97.44 92 ASN A C 1
ATOM 718 O O . ASN A 1 92 ? 6 15.789 18.234 1 97.44 92 ASN A O 1
ATOM 722 N N . PRO A 1 93 ? 7.445 15.055 16.703 1 97.88 93 PRO A N 1
ATOM 723 C CA . PRO A 1 93 ? 7.395 13.688 17.219 1 97.88 93 PRO A CA 1
ATOM 724 C C . PRO A 1 93 ? 7.777 13.602 18.688 1 97.88 93 PRO A C 1
ATOM 726 O O . PRO A 1 93 ? 7.289 12.727 19.406 1 97.88 93 PRO A O 1
ATOM 729 N N . THR A 1 94 ? 8.617 14.539 19.156 1 97.31 94 THR A N 1
ATOM 730 C CA . THR A 1 94 ? 9.039 14.531 20.547 1 97.31 94 THR A CA 1
ATOM 731 C C . THR A 1 94 ? 7.852 14.82 21.469 1 97.31 94 THR A C 1
ATOM 733 O O . THR A 1 94 ? 7.84 14.406 22.625 1 97.31 94 THR A O 1
ATOM 736 N N . GLU A 1 95 ? 6.91 15.469 20.906 1 98.12 95 GLU A N 1
ATOM 737 C CA . GLU A 1 95 ? 5.73 15.859 21.672 1 98.12 95 GLU A CA 1
ATOM 738 C C . GLU A 1 95 ? 4.547 14.945 21.359 1 98.12 95 GLU A C 1
ATOM 740 O O . GLU A 1 95 ? 3.488 15.055 21.984 1 98.12 95 GLU A O 1
ATOM 745 N N . ALA A 1 96 ? 4.668 14.078 20.406 1 98.31 96 ALA A N 1
ATOM 746 C CA . ALA A 1 96 ? 3.586 13.18 20.016 1 98.31 96 ALA A CA 1
ATOM 747 C C . ALA A 1 96 ? 3.434 12.031 21 1 98.31 96 ALA A C 1
ATOM 749 O O . ALA A 1 96 ? 4.426 11.445 21.453 1 98.31 96 ALA A O 1
ATOM 750 N N . ALA A 1 97 ? 2.307 11.695 21.391 1 98.38 97 ALA A N 1
ATOM 751 C CA . ALA A 1 97 ? 2.039 10.68 22.391 1 98.38 97 ALA A CA 1
ATOM 752 C C . ALA A 1 97 ? 2.457 9.297 21.906 1 98.38 97 ALA A C 1
ATOM 754 O O . ALA A 1 97 ? 2.291 8.969 20.734 1 98.38 97 ALA A O 1
ATOM 755 N N . PRO A 1 98 ? 2.998 8.43 22.859 1 98.06 98 PRO A N 1
ATOM 756 C CA . PRO A 1 98 ? 3.184 7.031 22.469 1 98.06 98 PRO A CA 1
ATOM 757 C C . PRO A 1 98 ? 1.898 6.383 21.969 1 98.06 98 PRO A C 1
ATOM 759 O O . PRO A 1 98 ? 0.819 6.633 22.5 1 98.06 98 PRO A O 1
ATOM 762 N N . GLY A 1 99 ? 2 5.594 20.938 1 98.5 99 GLY A N 1
ATOM 763 C CA . GLY A 1 99 ? 0.833 4.988 20.312 1 98.5 99 GLY A CA 1
ATOM 764 C C . GLY A 1 99 ? 0.422 5.672 19.031 1 98.5 99 GLY A C 1
ATOM 765 O O . GLY A 1 99 ? -0.261 5.078 18.188 1 98.5 99 GLY A O 1
ATOM 766 N N . THR A 1 100 ? 0.783 6.945 18.875 1 98.75 100 THR A N 1
ATOM 767 C CA . THR A 1 100 ? 0.555 7.613 17.609 1 98.75 100 THR A CA 1
ATOM 768 C C . THR A 1 100 ? 1.641 7.242 16.594 1 98.75 100 THR A C 1
ATOM 770 O O . THR A 1 100 ? 2.693 6.727 16.984 1 98.75 100 THR A O 1
ATOM 773 N N . ILE A 1 101 ? 1.37 7.477 15.398 1 98.88 101 ILE A N 1
ATOM 774 C CA . ILE A 1 101 ? 2.312 7.113 14.344 1 98.88 101 ILE A CA 1
ATOM 775 C C . ILE A 1 101 ? 3.594 7.926 14.492 1 98.88 101 ILE A 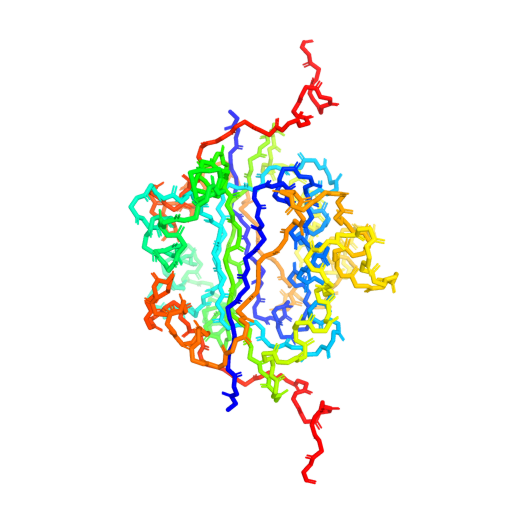C 1
ATOM 777 O O . ILE A 1 101 ? 4.695 7.371 14.492 1 98.88 101 ILE A O 1
ATOM 781 N N . ARG A 1 102 ? 3.471 9.25 14.68 1 98.81 102 ARG A N 1
ATOM 782 C CA . ARG A 1 102 ? 4.66 10.086 14.812 1 98.81 102 ARG A CA 1
ATOM 783 C C . ARG A 1 102 ? 5.332 9.867 16.156 1 98.81 102 ARG A C 1
ATOM 785 O O . ARG A 1 102 ? 6.555 9.984 16.281 1 98.81 102 ARG A O 1
ATOM 792 N N . GLY A 1 103 ? 4.574 9.602 17.172 1 98.62 103 GLY A N 1
ATOM 793 C CA . GLY A 1 103 ? 5.16 9.273 18.469 1 98.62 103 GLY A CA 1
ATOM 794 C C . GLY A 1 103 ? 5.988 8 18.438 1 98.62 103 GLY A C 1
ATOM 795 O O . GLY A 1 103 ? 7.039 7.926 19.078 1 98.62 103 GLY A O 1
ATOM 796 N N . ASP A 1 104 ? 5.574 7.031 17.703 1 98.75 104 ASP A N 1
ATOM 797 C CA . ASP A 1 104 ? 6.219 5.723 17.672 1 98.75 104 ASP A CA 1
ATOM 798 C C . ASP A 1 104 ? 7.316 5.68 16.609 1 98.75 104 ASP A C 1
ATOM 800 O O . ASP A 1 104 ? 8.32 4.977 16.781 1 98.75 104 ASP A O 1
ATOM 804 N N . LEU A 1 105 ? 7.09 6.445 15.484 1 98.62 105 LEU A N 1
ATOM 805 C CA . LEU A 1 105 ? 7.918 6.16 14.32 1 98.62 105 LEU A CA 1
ATOM 806 C C . LEU A 1 105 ? 8.656 7.414 13.859 1 98.62 105 LEU A C 1
ATOM 808 O O . LEU A 1 105 ? 9.57 7.336 13.031 1 98.62 105 LEU A O 1
ATOM 812 N N . GLY A 1 106 ? 8.18 8.578 14.352 1 97.88 106 GLY A N 1
ATOM 813 C CA . GLY A 1 106 ? 8.852 9.812 13.977 1 97.88 106 GLY A CA 1
ATOM 814 C C . GLY A 1 106 ? 10.016 10.164 14.883 1 97.88 106 GLY A C 1
ATOM 815 O O . GLY A 1 106 ? 10.031 9.781 16.062 1 97.88 106 GLY A O 1
ATOM 816 N N . LEU A 1 107 ? 10.984 10.914 14.328 1 95.12 107 LEU A N 1
ATOM 817 C CA . LEU A 1 107 ? 12.133 11.289 15.156 1 95.12 107 LEU A CA 1
ATOM 818 C C . LEU A 1 107 ? 12.273 12.812 15.227 1 95.12 107 LEU A C 1
ATOM 820 O O . LEU A 1 107 ? 12.555 13.359 16.297 1 95.12 107 LEU A O 1
ATOM 824 N N . THR A 1 108 ? 12.109 13.492 14.07 1 95.88 108 THR A N 1
ATOM 825 C CA . THR A 1 108 ? 12.219 14.945 14.016 1 95.88 108 THR A CA 1
ATOM 826 C C . THR A 1 108 ? 11.062 15.555 13.227 1 95.88 108 THR A C 1
ATOM 828 O O . THR A 1 108 ? 10.359 14.844 12.508 1 95.88 108 THR A O 1
ATOM 831 N N . VAL A 1 109 ? 10.875 16.828 13.273 1 93.75 109 VAL A N 1
ATOM 832 C CA . VAL A 1 109 ? 9.781 17.547 12.617 1 93.75 109 VAL A CA 1
ATOM 833 C C . VAL A 1 109 ? 9.914 17.406 11.102 1 93.75 109 VAL A C 1
ATOM 835 O O . VAL A 1 109 ? 8.914 17.266 10.391 1 93.75 109 VAL A O 1
ATOM 838 N N . GLY A 1 110 ? 11.117 17.391 10.633 1 92.81 110 GLY A N 1
ATOM 839 C CA . GLY A 1 110 ? 11.336 17.344 9.195 1 92.81 110 GLY A CA 1
ATOM 840 C C . GLY A 1 110 ? 11.211 15.938 8.625 1 92.81 110 GLY A C 1
ATOM 841 O O . GLY A 1 110 ? 11.07 15.766 7.41 1 92.81 110 GLY A O 1
ATOM 842 N N . ARG A 1 111 ? 11.359 14.891 9.484 1 94.19 111 ARG A N 1
ATOM 843 C CA . ARG A 1 111 ? 11.25 13.484 9.125 1 94.19 111 ARG A CA 1
ATOM 844 C C . ARG A 1 111 ? 10.297 12.75 10.062 1 94.19 111 ARG A C 1
ATOM 846 O O . ARG A 1 111 ? 10.734 11.914 10.859 1 94.19 111 ARG A O 1
ATOM 853 N N . ASN A 1 112 ? 9.055 13.07 9.797 1 97 112 ASN A N 1
ATOM 854 C CA . ASN A 1 112 ? 8.07 12.57 10.75 1 97 112 ASN A CA 1
ATOM 855 C C . ASN A 1 112 ? 7.094 11.602 10.094 1 97 112 ASN A C 1
ATOM 857 O O . ASN A 1 112 ? 5.961 11.453 10.555 1 97 112 ASN A O 1
ATOM 861 N N . VAL A 1 113 ? 7.41 10.984 8.953 1 98.31 113 VAL A N 1
ATOM 862 C CA . VAL A 1 113 ? 6.98 9.695 8.414 1 98.31 113 VAL A CA 1
ATOM 863 C C . VAL A 1 113 ? 5.703 9.883 7.602 1 98.31 113 VAL A C 1
ATOM 865 O O . VAL A 1 113 ? 5.523 9.242 6.562 1 98.31 113 VAL A O 1
ATOM 868 N N . ILE A 1 114 ? 4.793 10.789 8.078 1 98.75 114 ILE A N 1
ATOM 869 C CA . ILE A 1 114 ? 3.484 10.742 7.434 1 98.75 114 ILE A CA 1
ATOM 870 C C . ILE A 1 114 ? 2.885 12.141 7.383 1 98.75 114 ILE A C 1
ATOM 872 O O . ILE A 1 114 ? 3.133 12.961 8.266 1 98.75 114 ILE A O 1
ATOM 876 N N . HIS A 1 115 ? 2.244 12.414 6.309 1 98.44 115 HIS A N 1
ATOM 877 C CA . HIS A 1 115 ? 1.392 13.586 6.137 1 98.44 115 HIS A CA 1
ATOM 878 C C . HIS A 1 115 ? -0.084 13.203 6.184 1 98.44 115 HIS A C 1
ATOM 880 O O . HIS A 1 115 ? -0.47 12.141 5.688 1 98.44 115 HIS A O 1
ATOM 886 N N . GLY A 1 116 ? -0.898 13.992 6.785 1 98.5 116 GLY A N 1
ATOM 887 C CA . GLY A 1 116 ? -2.346 13.852 6.766 1 98.5 116 GLY A CA 1
ATOM 888 C C . GLY A 1 116 ? -3.072 15.18 6.668 1 98.5 116 GLY A C 1
ATOM 889 O O . GLY A 1 116 ? -2.654 16.172 7.273 1 98.5 116 GLY A O 1
ATOM 890 N N . SER A 1 117 ? -4.117 15.148 5.902 1 98.25 117 SER A N 1
ATOM 891 C CA . SER A 1 117 ? -4.906 16.359 5.75 1 98.25 117 SER A CA 1
ATOM 892 C C . SER A 1 117 ? -5.371 16.891 7.105 1 98.25 117 SER A C 1
ATOM 894 O O . SER A 1 117 ? -5.703 16.109 8 1 98.25 117 SER A O 1
ATOM 896 N N . ASP A 1 118 ? -5.488 18.234 7.219 1 96.38 118 ASP A N 1
ATOM 897 C CA . ASP A 1 118 ? -5.773 18.812 8.523 1 96.38 118 ASP A CA 1
ATOM 898 C C . ASP A 1 118 ? -7.227 19.281 8.617 1 96.38 118 ASP A C 1
ATOM 900 O O . ASP A 1 118 ? -7.676 19.734 9.672 1 96.38 118 ASP A O 1
ATOM 904 N N . SER A 1 119 ? -7.922 19.25 7.52 1 97.62 119 SER A N 1
ATOM 905 C CA . SER A 1 119 ? -9.336 19.625 7.473 1 97.62 119 SER A CA 1
ATOM 906 C C . SER A 1 119 ? -10.055 18.906 6.332 1 97.62 119 SER A C 1
ATOM 908 O O . SER A 1 119 ? -9.414 18.359 5.434 1 97.62 119 SER A O 1
ATOM 910 N N . VAL A 1 120 ? -11.375 18.891 6.445 1 98.12 120 VAL A N 1
ATOM 911 C CA . VAL A 1 120 ? -12.18 18.297 5.387 1 98.12 120 VAL A CA 1
ATOM 912 C C . VAL A 1 120 ? -11.922 19.031 4.07 1 98.12 120 VAL A C 1
ATOM 914 O O . VAL A 1 120 ? -11.82 18.391 3.012 1 98.12 120 VAL A O 1
ATOM 917 N N . GLU A 1 121 ? -11.781 20.344 4.152 1 97.5 121 GLU A N 1
ATOM 918 C CA . GLU A 1 121 ? -11.508 21.156 2.971 1 97.5 121 GLU A CA 1
ATOM 919 C C . GLU A 1 121 ? -10.148 20.797 2.363 1 97.5 121 GLU A C 1
ATOM 921 O O . GLU A 1 121 ? -10.039 20.625 1.148 1 97.5 121 GLU A O 1
ATOM 926 N N . SER A 1 122 ? -9.148 20.703 3.156 1 97.31 122 SER A N 1
ATOM 927 C CA . SER A 1 122 ? -7.82 20.344 2.676 1 97.31 122 SER A CA 1
ATOM 928 C C . SER A 1 122 ? -7.805 18.922 2.094 1 97.31 122 SER A C 1
ATOM 930 O O . SER A 1 122 ? -7.113 18.656 1.111 1 97.31 122 SER A O 1
ATOM 932 N N . ALA A 1 123 ? -8.547 18.062 2.775 1 98.5 123 ALA A N 1
ATOM 933 C CA . ALA A 1 123 ? -8.625 16.672 2.291 1 98.5 123 ALA A CA 1
ATOM 934 C C . ALA A 1 123 ? -9.18 16.625 0.87 1 98.5 123 ALA A C 1
ATOM 936 O O . ALA A 1 123 ? -8.617 15.953 0.002 1 98.5 123 ALA A O 1
ATOM 937 N N . LYS A 1 124 ? -10.234 17.328 0.639 1 98.12 124 LYS A N 1
ATOM 938 C CA . LYS A 1 124 ? -10.836 17.359 -0.691 1 98.12 124 LYS A CA 1
ATOM 939 C C . LYS A 1 124 ? -9.844 17.891 -1.726 1 98.12 124 LYS A C 1
ATOM 941 O O . LYS A 1 124 ? -9.719 17.328 -2.814 1 98.12 124 LYS A O 1
ATOM 946 N N . ARG A 1 125 ? -9.219 18.969 -1.383 1 97.56 125 ARG A N 1
ATOM 947 C CA . ARG A 1 125 ? -8.242 19.578 -2.277 1 97.56 125 ARG A CA 1
ATOM 948 C C . ARG A 1 125 ? -7.098 18.609 -2.572 1 97.56 125 ARG A C 1
ATOM 950 O O . ARG A 1 125 ? -6.715 18.438 -3.73 1 97.56 125 ARG A O 1
ATOM 957 N N . GLU A 1 126 ? -6.543 18.047 -1.543 1 98.44 126 GLU A N 1
ATOM 958 C CA . GLU A 1 126 ? -5.387 17.172 -1.696 1 98.44 126 GLU A CA 1
ATOM 959 C C . GLU A 1 126 ? -5.758 15.891 -2.443 1 98.44 126 GLU A C 1
ATOM 961 O O . GLU A 1 126 ? -5.008 15.43 -3.303 1 98.44 126 GLU A O 1
ATOM 966 N N . ILE A 1 127 ? -6.906 15.312 -2.137 1 98.75 127 ILE A N 1
ATOM 967 C CA . ILE A 1 127 ? -7.352 14.125 -2.865 1 98.75 127 ILE A CA 1
ATOM 968 C C . ILE A 1 127 ? -7.457 14.445 -4.355 1 98.75 127 ILE A C 1
ATOM 970 O O . ILE A 1 127 ? -6.992 13.672 -5.195 1 98.75 127 ILE A O 1
ATOM 974 N N . SER A 1 128 ? -7.984 15.586 -4.711 1 98.38 128 SER A N 1
ATOM 975 C CA . SER A 1 128 ? -8.156 15.984 -6.105 1 98.38 128 SER A CA 1
ATOM 976 C C . SER A 1 128 ? -6.809 16.219 -6.785 1 98.38 128 SER A C 1
ATOM 978 O O . SER A 1 128 ? -6.668 16.016 -7.992 1 98.38 128 SER A O 1
ATOM 980 N N . LEU A 1 129 ? -5.863 16.656 -5.996 1 98.19 129 LEU A N 1
ATOM 981 C CA . LEU A 1 129 ? -4.527 16.906 -6.531 1 98.19 129 LEU A CA 1
ATOM 982 C C . LEU A 1 129 ? -3.801 15.594 -6.809 1 98.19 129 LEU A C 1
ATOM 984 O O . LEU A 1 129 ? -3.109 15.461 -7.82 1 98.19 129 LEU A O 1
ATOM 988 N N . TRP A 1 130 ? -3.975 14.586 -5.957 1 98.5 130 TRP A N 1
ATOM 989 C CA . TRP A 1 130 ? -3.111 13.414 -5.961 1 98.5 130 TRP A CA 1
ATOM 990 C C . TRP A 1 130 ? -3.777 12.25 -6.684 1 98.5 130 TRP A C 1
ATOM 992 O O . TRP A 1 130 ? -3.107 11.297 -7.098 1 98.5 130 TRP A O 1
ATOM 1002 N N . PHE A 1 131 ? -5.094 12.289 -6.824 1 98.5 131 PHE A N 1
ATOM 1003 C CA . PHE A 1 131 ? -5.812 11.148 -7.395 1 98.5 131 PHE A CA 1
ATOM 1004 C C . PHE A 1 131 ? -6.82 11.617 -8.438 1 98.5 131 PHE A C 1
ATOM 1006 O O . PHE A 1 131 ? -7.484 12.641 -8.258 1 98.5 131 PHE A O 1
ATOM 1013 N N . GLU A 1 132 ? -6.898 10.891 -9.5 1 97.44 132 GLU A N 1
ATOM 1014 C CA . GLU A 1 132 ? -8.039 11 -10.406 1 97.44 132 GLU A CA 1
ATOM 1015 C C . GLU A 1 132 ? -9.242 10.227 -9.875 1 97.44 132 GLU A C 1
ATOM 1017 O O . GLU A 1 132 ? -9.086 9.266 -9.125 1 97.44 132 GLU A O 1
ATOM 1022 N N . PRO A 1 133 ? -10.406 10.625 -10.312 1 97.06 133 PRO A N 1
ATOM 1023 C CA . PRO A 1 133 ? -11.602 9.953 -9.805 1 97.06 133 PRO A CA 1
ATOM 1024 C C . PRO A 1 133 ? -11.578 8.445 -10.031 1 97.06 133 PRO A C 1
ATOM 1026 O O . PRO A 1 133 ? -12.016 7.676 -9.172 1 97.06 133 PRO A O 1
ATOM 1029 N N . ASN A 1 134 ? -10.992 8.008 -11.117 1 95.94 134 ASN A N 1
ATOM 1030 C CA . ASN A 1 134 ? -11 6.586 -11.445 1 95.94 134 ASN A CA 1
ATOM 1031 C C . ASN A 1 134 ? -9.977 5.816 -10.609 1 95.94 134 ASN A C 1
ATOM 1033 O O . ASN A 1 134 ? -9.922 4.586 -10.664 1 95.94 134 ASN A O 1
ATOM 1037 N N . GLU A 1 135 ? -9.148 6.52 -9.875 1 97.69 135 GLU A N 1
ATOM 1038 C CA . GLU A 1 135 ? -8.164 5.895 -8.992 1 97.69 135 GLU A CA 1
ATOM 1039 C C . GLU A 1 135 ? -8.734 5.672 -7.598 1 97.69 135 GLU A C 1
ATOM 1041 O O . GLU A 1 135 ? -8.055 5.141 -6.719 1 97.69 135 GLU A O 1
ATOM 1046 N N . LEU A 1 136 ? -9.961 6.133 -7.43 1 98.5 136 LEU A N 1
ATOM 1047 C CA . LEU A 1 136 ? -10.656 5.938 -6.16 1 98.5 136 LEU A CA 1
ATOM 1048 C C . LEU A 1 136 ? -11.734 4.871 -6.285 1 98.5 136 LEU A C 1
ATOM 1050 O O . LEU A 1 136 ? -12.672 5.016 -7.074 1 98.5 136 LEU A O 1
ATOM 1054 N N . SER A 1 137 ? -11.609 3.865 -5.504 1 98.5 137 SER A N 1
ATOM 1055 C CA . SER A 1 137 ? -12.531 2.738 -5.574 1 98.5 137 SER A CA 1
ATOM 1056 C C . SER A 1 137 ? -13.781 2.992 -4.734 1 98.5 137 SER A C 1
ATOM 1058 O O . SER A 1 137 ? -13.695 3.553 -3.641 1 98.5 137 SER A O 1
ATOM 1060 N N . VAL A 1 138 ? -14.891 2.611 -5.332 1 96.94 138 VAL A N 1
ATOM 1061 C CA . VAL A 1 138 ? -16.156 2.598 -4.605 1 96.94 138 VAL A CA 1
ATOM 1062 C C . VAL A 1 138 ? -16.594 1.156 -4.34 1 96.94 138 VAL A C 1
ATOM 1064 O O . VAL A 1 138 ? -16.828 0.394 -5.277 1 96.94 138 VAL A O 1
ATOM 1067 N N . TYR A 1 139 ? -16.625 0.771 -3.08 1 96.62 139 TYR A N 1
ATOM 1068 C CA . TYR A 1 139 ? -17 -0.584 -2.699 1 96.62 139 TYR A CA 1
ATOM 1069 C C . TYR A 1 139 ? -17.5 -0.627 -1.259 1 96.62 139 TYR A C 1
ATOM 1071 O O . TYR A 1 139 ? -17.297 0.324 -0.499 1 96.62 139 TYR A O 1
ATOM 1079 N N . THR A 1 140 ? -18.172 -1.705 -0.935 1 94.38 140 THR A N 1
ATOM 1080 C CA . THR A 1 140 ? -18.625 -1.91 0.436 1 94.38 140 THR A CA 1
ATOM 1081 C C . THR A 1 140 ? -17.672 -2.83 1.192 1 94.38 140 THR A C 1
ATOM 1083 O O . THR A 1 140 ? -17.438 -3.965 0.775 1 94.38 140 THR A O 1
ATOM 1086 N N . ALA A 1 141 ? -17.094 -2.275 2.307 1 93.69 141 ALA A N 1
ATOM 1087 C CA . ALA A 1 141 ? -16.266 -3.119 3.17 1 93.69 141 ALA A CA 1
ATOM 1088 C C . ALA A 1 141 ? -17.141 -4.078 3.986 1 93.69 141 ALA A C 1
ATOM 1090 O O . ALA A 1 141 ? -18.203 -3.697 4.473 1 93.69 141 ALA A O 1
ATOM 1091 N N . ASN A 1 142 ? -16.672 -5.262 4.148 1 90.38 142 ASN A N 1
ATOM 1092 C CA . ASN A 1 142 ? -17.469 -6.328 4.738 1 90.38 142 ASN A CA 1
ATOM 1093 C C . ASN A 1 142 ? -17.672 -6.113 6.234 1 90.38 142 ASN A C 1
ATOM 1095 O O . ASN A 1 142 ? -18.609 -6.652 6.824 1 90.38 142 ASN A O 1
ATOM 1099 N N . ASP A 1 143 ? -16.797 -5.363 6.82 1 91.25 143 ASP A N 1
ATOM 1100 C CA . ASP A 1 143 ? -16.875 -5.223 8.273 1 91.25 143 ASP A CA 1
ATOM 1101 C C . ASP A 1 143 ? -17.562 -3.918 8.664 1 91.25 143 ASP A C 1
ATOM 1103 O O . ASP A 1 143 ? -17.594 -3.555 9.844 1 91.25 143 ASP A O 1
ATOM 1107 N N . GLU A 1 144 ? -18.078 -3.217 7.738 1 89.12 144 GLU A N 1
ATOM 1108 C CA . GLU A 1 144 ? -18.656 -1.906 8.016 1 89.12 144 GLU A CA 1
ATOM 1109 C C . GLU A 1 144 ? -19.766 -2.002 9.07 1 89.12 144 GLU A C 1
ATOM 1111 O O . GLU A 1 144 ? -19.875 -1.131 9.938 1 89.12 144 GLU A O 1
ATOM 1116 N N . GLU A 1 145 ? -20.547 -3.053 9.008 1 88 145 GLU A N 1
ATOM 1117 C CA . GLU A 1 145 ? -21.672 -3.207 9.914 1 88 145 GLU A CA 1
ATOM 1118 C C . GLU A 1 145 ? -21.203 -3.414 11.352 1 88 145 GLU A C 1
ATOM 1120 O O . GLU A 1 145 ? -21.953 -3.174 12.297 1 88 145 GLU A O 1
ATOM 1125 N N . TRP A 1 146 ? -20 -3.848 11.508 1 90.31 146 TRP A N 1
ATOM 1126 C CA . TRP A 1 146 ? -19.469 -4.102 12.836 1 90.31 146 TRP A CA 1
ATOM 1127 C C . TRP A 1 146 ? -18.734 -2.877 13.375 1 90.31 146 TRP A C 1
ATOM 1129 O O . TRP A 1 146 ? -18.406 -2.818 14.562 1 90.31 146 TRP A O 1
ATOM 1139 N N . LEU A 1 147 ? -18.516 -1.899 12.492 1 90.06 147 LEU A N 1
ATOM 1140 C CA . LEU A 1 147 ? -17.688 -0.758 12.852 1 90.06 147 LEU A CA 1
ATOM 1141 C C . LEU A 1 147 ? -18.547 0.438 13.25 1 90.06 147 LEU A C 1
ATOM 1143 O O . LEU A 1 147 ? -18.125 1.263 14.07 1 90.06 147 LEU A O 1
ATOM 1147 N N . TYR A 1 148 ? -19.641 0.532 12.633 1 87.56 148 TYR A N 1
ATOM 1148 C CA . TYR A 1 148 ? -20.516 1.681 12.883 1 87.56 148 TYR A CA 1
ATOM 1149 C C . TYR A 1 148 ? -21.875 1.236 13.406 1 87.56 148 TYR A C 1
ATOM 1151 O O . TYR A 1 148 ? -22.422 0.238 12.938 1 87.56 148 TYR A O 1
ATOM 1159 N N . GLU A 1 149 ? -22.266 1.89 14.438 1 85.31 149 GLU A N 1
ATOM 1160 C CA . GLU A 1 149 ? -23.594 1.621 14.969 1 85.31 149 GLU A CA 1
ATOM 1161 C C . GLU A 1 149 ? -24.672 2.377 14.18 1 85.31 149 GLU A C 1
ATOM 1163 O O . GLU A 1 149 ? -24.422 3.475 13.68 1 85.31 149 GLU A O 1
ATOM 1168 N N . ASN A 1 150 ? -25.875 1.665 13.812 1 69 150 ASN A N 1
ATOM 1169 C CA . ASN A 1 150 ? -27.062 2.312 13.25 1 69 150 ASN A CA 1
ATOM 1170 C C . ASN A 1 150 ? -27.703 3.275 14.242 1 69 150 ASN A C 1
ATOM 1172 O O . ASN A 1 150 ? -27.672 3.037 15.453 1 69 150 ASN A O 1
ATOM 1176 N N . MET B 1 1 ? 18.547 -5.23 -11.102 1 87.69 1 MET B N 1
ATOM 1177 C CA . MET B 1 1 ? 17.797 -6.113 -10.203 1 87.69 1 MET B CA 1
ATOM 1178 C C . MET B 1 1 ? 16.5 -6.59 -10.852 1 87.69 1 MET B C 1
ATOM 1180 O O . MET B 1 1 ? 15.945 -5.902 -11.703 1 87.69 1 MET B O 1
ATOM 1184 N N . GLU B 1 2 ? 16.141 -7.816 -10.523 1 95.75 2 GLU B N 1
ATOM 1185 C CA . GLU B 1 2 ? 14.914 -8.445 -11.008 1 95.75 2 GLU B CA 1
ATOM 1186 C C . GLU B 1 2 ? 13.688 -7.84 -10.328 1 95.75 2 GLU B C 1
ATOM 1188 O O . GLU B 1 2 ? 13.766 -7.352 -9.195 1 95.75 2 GLU B O 1
ATOM 1193 N N . ARG B 1 3 ? 12.57 -7.754 -11.109 1 98.62 3 ARG B N 1
ATOM 1194 C CA . ARG B 1 3 ? 11.289 -7.293 -10.57 1 98.62 3 ARG B CA 1
ATOM 1195 C C . ARG B 1 3 ? 10.211 -8.359 -10.719 1 98.62 3 ARG B C 1
ATOM 1197 O O . ARG B 1 3 ? 10.289 -9.203 -11.609 1 98.62 3 ARG B O 1
ATOM 1204 N N . THR B 1 4 ? 9.258 -8.344 -9.828 1 98.88 4 THR B N 1
ATOM 1205 C CA . THR B 1 4 ? 8.109 -9.242 -9.93 1 98.88 4 THR B CA 1
ATOM 1206 C C . THR B 1 4 ? 6.816 -8.5 -9.617 1 98.88 4 THR B C 1
ATOM 1208 O O . THR B 1 4 ? 6.84 -7.387 -9.086 1 98.88 4 THR B O 1
ATOM 1211 N N . PHE B 1 5 ? 5.773 -9.102 -10.109 1 98.88 5 PHE B N 1
ATOM 1212 C CA . PHE B 1 5 ? 4.43 -8.578 -9.898 1 98.88 5 PHE B CA 1
ATOM 1213 C C . PHE B 1 5 ? 3.715 -9.352 -8.797 1 98.88 5 PHE B C 1
ATOM 1215 O O . PHE B 1 5 ? 3.715 -10.586 -8.797 1 98.88 5 PHE B O 1
ATOM 1222 N N . LEU B 1 6 ? 3.143 -8.648 -7.84 1 98.88 6 LEU B N 1
ATOM 1223 C CA . LEU B 1 6 ? 2.289 -9.195 -6.793 1 98.88 6 LEU B CA 1
ATOM 1224 C C . LEU B 1 6 ? 0.96 -8.445 -6.73 1 98.88 6 LEU B C 1
ATOM 1226 O O . LEU B 1 6 ? 0.892 -7.266 -7.07 1 98.88 6 LEU B O 1
ATOM 1230 N N . MET B 1 7 ? -0.038 -9.133 -6.262 1 98.88 7 MET B N 1
ATOM 1231 C CA . MET B 1 7 ? -1.352 -8.508 -6.125 1 98.88 7 MET B CA 1
ATOM 1232 C C . MET B 1 7 ? -2.111 -9.102 -4.941 1 98.88 7 MET B C 1
ATOM 1234 O O . MET B 1 7 ? -2.369 -10.305 -4.902 1 98.88 7 MET B O 1
ATOM 1238 N N . ILE B 1 8 ? -2.371 -8.273 -3.992 1 98.88 8 ILE B N 1
ATOM 1239 C CA . ILE B 1 8 ? -3.301 -8.688 -2.949 1 98.88 8 ILE B CA 1
ATOM 1240 C C . ILE B 1 8 ? -4.723 -8.711 -3.506 1 98.88 8 ILE B C 1
ATOM 1242 O O . ILE B 1 8 ? -5.223 -7.688 -3.988 1 98.88 8 ILE B O 1
ATOM 1246 N N . LYS B 1 9 ? -5.309 -9.836 -3.447 1 98.69 9 LYS B N 1
ATOM 1247 C CA . LYS B 1 9 ? -6.602 -10.094 -4.074 1 98.69 9 LYS B CA 1
ATOM 1248 C C . LYS B 1 9 ? -7.742 -9.523 -3.242 1 98.69 9 LYS B C 1
ATOM 1250 O O . LYS B 1 9 ? -7.52 -9.016 -2.141 1 98.69 9 LYS B O 1
ATOM 1255 N N . PRO B 1 10 ? -9.008 -9.555 -3.773 1 98.5 10 PRO B N 1
ATOM 1256 C CA . PRO B 1 10 ? -10.148 -8.945 -3.086 1 98.5 10 PRO B CA 1
ATOM 1257 C C . PRO B 1 10 ? -10.344 -9.477 -1.671 1 98.5 10 PRO B C 1
ATOM 1259 O O . PRO B 1 10 ? -10.711 -8.727 -0.766 1 98.5 10 PRO B O 1
ATOM 1262 N N . ASP B 1 11 ? -10.102 -10.727 -1.489 1 98.25 11 ASP B N 1
ATOM 1263 C CA . ASP B 1 11 ? -10.281 -11.281 -0.149 1 98.25 11 ASP B CA 1
ATOM 1264 C C . ASP B 1 11 ? -9.266 -10.688 0.828 1 98.25 11 ASP B C 1
ATOM 1266 O O . ASP B 1 11 ? -9.602 -10.414 1.984 1 98.25 11 ASP B O 1
ATOM 1270 N N . GLY B 1 12 ? -8.016 -10.508 0.401 1 98.44 12 GLY B N 1
ATOM 1271 C CA . GLY B 1 12 ? -7.023 -9.844 1.236 1 98.44 12 GLY B CA 1
ATOM 1272 C C . GLY B 1 12 ? -7.391 -8.414 1.574 1 98.44 12 GLY B C 1
ATOM 1273 O O . GLY B 1 12 ? -7.207 -7.969 2.709 1 98.44 12 GLY B O 1
ATOM 1274 N N . VAL B 1 13 ? -7.93 -7.707 0.565 1 98.62 13 VAL B N 1
ATOM 1275 C CA . VAL B 1 13 ? -8.352 -6.328 0.78 1 98.62 13 VAL B CA 1
ATOM 1276 C C . VAL B 1 13 ? -9.516 -6.285 1.767 1 98.62 13 VAL B C 1
ATOM 1278 O O . VAL B 1 13 ? -9.477 -5.535 2.744 1 98.62 13 VAL B O 1
ATOM 1281 N N . GLN B 1 14 ? -10.523 -7.133 1.562 1 97.94 14 GLN B N 1
ATOM 1282 C CA . GLN B 1 14 ? -11.719 -7.152 2.396 1 97.94 14 GLN B CA 1
ATOM 1283 C C . GLN B 1 14 ? -11.383 -7.555 3.83 1 97.94 14 GLN B C 1
ATOM 1285 O O . GLN B 1 14 ? -12.047 -7.117 4.773 1 97.94 14 GLN B O 1
ATOM 1290 N N . ARG B 1 15 ? -10.359 -8.312 3.977 1 97.69 15 ARG B N 1
ATOM 1291 C CA . ARG B 1 15 ? -9.969 -8.789 5.297 1 97.69 15 ARG B CA 1
ATOM 1292 C C . ARG B 1 15 ? -8.922 -7.879 5.926 1 97.69 15 ARG B C 1
ATOM 1294 O O . ARG B 1 15 ? -8.375 -8.188 6.988 1 97.69 15 ARG B O 1
ATOM 1301 N N . LYS B 1 16 ? -8.594 -6.805 5.285 1 97.94 16 LYS B N 1
ATOM 1302 C CA . LYS B 1 16 ? -7.68 -5.785 5.789 1 97.94 16 LYS B CA 1
ATOM 1303 C C . LYS B 1 16 ? -6.289 -6.363 6.035 1 97.94 16 LYS B C 1
ATOM 1305 O O . LYS B 1 16 ? -5.707 -6.16 7.105 1 97.94 16 LYS B O 1
ATOM 1310 N N . LEU B 1 17 ? -5.805 -6.98 4.988 1 98.62 17 LEU B N 1
ATOM 1311 C CA . LEU B 1 17 ? -4.516 -7.656 5.094 1 98.62 17 LEU B CA 1
ATOM 1312 C C . LEU B 1 17 ? -3.459 -6.949 4.25 1 98.62 17 LEU B C 1
ATOM 1314 O O . LEU B 1 17 ? -2.33 -7.43 4.129 1 98.62 17 LEU B O 1
ATOM 1318 N N . VAL B 1 18 ? -3.75 -5.816 3.65 1 98.88 18 VAL B N 1
ATOM 1319 C CA . VAL B 1 18 ? -2.816 -5.117 2.773 1 98.88 18 VAL B CA 1
ATOM 1320 C C . VAL B 1 18 ? -1.555 -4.746 3.551 1 98.88 18 VAL B C 1
ATOM 1322 O O . VAL B 1 18 ? -0.441 -5.066 3.129 1 98.88 18 VAL B O 1
ATOM 1325 N N . GLY B 1 19 ? -1.738 -4.145 4.711 1 98.88 19 GLY B N 1
ATOM 1326 C CA . GLY B 1 19 ? -0.604 -3.75 5.527 1 98.88 19 GLY B CA 1
ATOM 1327 C C . GLY B 1 19 ? 0.234 -4.926 5.996 1 98.88 19 GLY B C 1
ATOM 1328 O O . GLY B 1 19 ? 1.465 -4.875 5.941 1 98.88 19 GLY B O 1
ATOM 1329 N N . GLU B 1 20 ? -0.423 -5.941 6.41 1 98.75 20 GLU B N 1
ATOM 1330 C CA . GLU B 1 20 ? 0.261 -7.133 6.898 1 98.75 20 GLU B CA 1
ATOM 1331 C C . GLU B 1 20 ? 1.158 -7.738 5.82 1 98.75 20 GLU B C 1
ATOM 1333 O O . GLU B 1 20 ? 2.312 -8.078 6.086 1 98.75 20 GLU B O 1
ATOM 1338 N N . ILE B 1 21 ? 0.626 -7.895 4.656 1 98.88 21 ILE B N 1
ATOM 1339 C CA . ILE B 1 21 ? 1.364 -8.539 3.572 1 98.88 21 ILE B CA 1
ATOM 1340 C C . ILE B 1 21 ? 2.523 -7.641 3.139 1 98.88 21 ILE B C 1
ATOM 1342 O O . ILE B 1 21 ? 3.648 -8.117 2.959 1 98.88 21 ILE B O 1
ATOM 1346 N N . ILE B 1 22 ? 2.309 -6.328 3.006 1 98.88 22 ILE B N 1
ATOM 1347 C CA . ILE B 1 22 ? 3.385 -5.41 2.646 1 98.88 22 ILE B CA 1
ATOM 1348 C C . ILE B 1 22 ? 4.469 -5.441 3.721 1 98.88 22 ILE B C 1
ATOM 1350 O O . ILE B 1 22 ? 5.664 -5.406 3.408 1 98.88 22 ILE B O 1
ATOM 1354 N N . THR B 1 23 ? 4.066 -5.523 4.98 1 98.81 23 THR B N 1
ATOM 1355 C CA . THR B 1 23 ? 5.02 -5.59 6.082 1 98.81 23 THR B CA 1
ATOM 1356 C C . THR B 1 23 ? 5.941 -6.797 5.926 1 98.81 23 THR B C 1
ATOM 1358 O O . THR B 1 23 ? 7.152 -6.688 6.125 1 98.81 23 THR B O 1
ATOM 1361 N N . ARG B 1 24 ? 5.398 -7.926 5.57 1 98.81 24 ARG B N 1
ATOM 1362 C CA . ARG B 1 24 ? 6.211 -9.125 5.402 1 98.81 24 ARG B CA 1
ATOM 1363 C C . ARG B 1 24 ? 7.246 -8.93 4.297 1 98.81 24 ARG B C 1
ATOM 1365 O O . ARG B 1 24 ? 8.398 -9.344 4.438 1 98.81 24 ARG B O 1
ATOM 1372 N N . LEU B 1 25 ? 6.84 -8.32 3.166 1 98.69 25 LEU B N 1
ATOM 1373 C CA . LEU B 1 25 ? 7.75 -8.062 2.057 1 98.69 25 LEU B CA 1
ATOM 1374 C C . LEU B 1 25 ? 8.859 -7.102 2.477 1 98.69 25 LEU B C 1
ATOM 1376 O O . LEU B 1 25 ? 10.031 -7.328 2.17 1 98.69 25 LEU B O 1
ATOM 1380 N N . GLU B 1 26 ? 8.469 -6.043 3.201 1 98.44 26 GLU B N 1
ATOM 1381 C CA . GLU B 1 26 ? 9.422 -5.047 3.67 1 98.44 26 GLU B CA 1
ATOM 1382 C C . GLU B 1 26 ? 10.406 -5.652 4.668 1 98.44 26 GLU B C 1
ATOM 1384 O O . GLU B 1 26 ? 11.609 -5.383 4.609 1 98.44 26 GLU B O 1
ATOM 1389 N N . LYS B 1 27 ? 9.922 -6.445 5.562 1 98 27 LYS B N 1
ATOM 1390 C CA . LYS B 1 27 ? 10.781 -7.074 6.562 1 98 27 LYS B CA 1
ATOM 1391 C C . LYS B 1 27 ? 11.789 -8.016 5.91 1 98 27 LYS B C 1
ATOM 1393 O O . LYS B 1 27 ? 12.914 -8.164 6.387 1 98 27 LYS B O 1
ATOM 1398 N N . LYS B 1 28 ? 11.352 -8.703 4.836 1 97.75 28 LYS B N 1
ATOM 1399 C CA . LYS B 1 28 ? 12.25 -9.562 4.074 1 97.75 28 LYS B CA 1
ATOM 1400 C C . LYS B 1 28 ? 13.398 -8.766 3.461 1 97.75 28 LYS B C 1
ATOM 1402 O O . LYS B 1 28 ? 14.438 -9.328 3.117 1 97.75 28 LYS B O 1
ATOM 1407 N N . GLY B 1 29 ? 13.188 -7.43 3.322 1 97.19 29 GLY B N 1
ATOM 1408 C CA . GLY B 1 29 ? 14.195 -6.555 2.744 1 97.19 29 GLY B CA 1
ATOM 1409 C C . GLY B 1 29 ? 13.922 -6.207 1.294 1 97.19 29 GLY B C 1
ATOM 1410 O O . GLY B 1 29 ? 14.75 -5.578 0.634 1 97.19 29 GLY B O 1
ATOM 1411 N N . LEU B 1 30 ? 12.766 -6.629 0.77 1 97.88 30 LEU B N 1
ATOM 1412 C CA . LEU B 1 30 ? 12.438 -6.371 -0.628 1 97.88 30 LEU B CA 1
ATOM 1413 C C . LEU B 1 30 ? 12.062 -4.906 -0.835 1 97.88 30 LEU B C 1
ATOM 1415 O O . LEU B 1 30 ? 11.648 -4.227 0.106 1 97.88 30 LEU B O 1
ATOM 1419 N N . LYS B 1 31 ? 12.305 -4.453 -2.012 1 97.94 31 LYS B N 1
ATOM 1420 C CA . LYS B 1 31 ? 12.109 -3.041 -2.33 1 97.94 31 LYS B CA 1
ATOM 1421 C C . LYS B 1 31 ? 10.82 -2.828 -3.115 1 97.94 31 LYS B C 1
ATOM 1423 O O . LYS B 1 31 ? 10.664 -3.354 -4.219 1 97.94 31 LYS B O 1
ATOM 1428 N N . LEU B 1 32 ? 9.852 -2.133 -2.49 1 98.69 32 LEU B N 1
ATOM 1429 C CA . LEU B 1 32 ? 8.656 -1.71 -3.213 1 98.69 32 LEU B CA 1
ATOM 1430 C C . LEU B 1 32 ? 8.992 -0.635 -4.242 1 98.69 32 LEU B C 1
ATOM 1432 O O . LEU B 1 32 ? 9.609 0.379 -3.906 1 98.69 32 LEU B O 1
ATOM 1436 N N . VAL B 1 33 ? 8.578 -0.827 -5.57 1 98.75 33 VAL B N 1
ATOM 1437 C CA . VAL B 1 33 ? 8.906 0.17 -6.582 1 98.75 33 VAL B CA 1
ATOM 1438 C C . VAL B 1 33 ? 7.629 0.627 -7.289 1 98.75 33 VAL B C 1
ATOM 1440 O O . VAL B 1 33 ? 7.648 1.595 -8.055 1 98.75 33 VAL B O 1
ATOM 1443 N N . GLY B 1 34 ? 6.582 -0.026 -7.074 1 98.69 34 GLY B N 1
ATOM 1444 C CA . GLY B 1 34 ? 5.25 0.323 -7.547 1 98.69 34 GLY B CA 1
ATOM 1445 C C . GLY B 1 34 ? 4.145 -0.216 -6.66 1 98.69 34 GLY B C 1
ATOM 1446 O O . GLY B 1 34 ? 4.309 -1.248 -6.008 1 98.69 34 GLY B O 1
ATOM 1447 N N . GLY B 1 35 ? 3.076 0.418 -6.641 1 98.62 35 GLY B N 1
ATOM 1448 C CA . GLY B 1 35 ? 1.911 0.013 -5.871 1 98.62 35 GLY B CA 1
ATOM 1449 C C . GLY B 1 35 ? 0.678 0.844 -6.172 1 98.62 35 GLY B C 1
ATOM 1450 O O . GLY B 1 35 ? 0.765 2.066 -6.305 1 98.62 35 GLY B O 1
ATOM 1451 N N . LYS B 1 36 ? -0.442 0.182 -6.258 1 98.12 36 LYS B N 1
ATOM 1452 C CA . LYS B 1 36 ? -1.679 0.94 -6.426 1 98.12 36 LYS B CA 1
ATOM 1453 C C . LYS B 1 36 ? -2.889 0.124 -5.98 1 98.12 36 LYS B C 1
ATOM 1455 O O . LYS B 1 36 ? -2.941 -1.088 -6.199 1 98.12 36 LYS B O 1
ATOM 1460 N N . PHE B 1 37 ? -3.725 0.739 -5.258 1 98.81 37 PHE B N 1
ATOM 1461 C CA . PHE B 1 37 ? -5.055 0.257 -4.902 1 98.81 37 PHE B CA 1
ATOM 1462 C C . PHE B 1 37 ? -6.051 0.555 -6.016 1 98.81 37 PHE B C 1
ATOM 1464 O O . PHE B 1 37 ? -6.203 1.706 -6.43 1 98.81 37 PHE B O 1
ATOM 1471 N N . MET B 1 38 ? -6.793 -0.51 -6.527 1 98.38 38 MET B N 1
ATOM 1472 C CA . MET B 1 38 ? -7.621 -0.195 -7.688 1 98.38 38 MET B CA 1
ATOM 1473 C C . MET B 1 38 ? -8.758 -1.203 -7.84 1 98.38 38 MET B C 1
ATOM 1475 O O . MET B 1 38 ? -8.648 -2.34 -7.379 1 98.38 38 MET B O 1
ATOM 1479 N N . THR B 1 39 ? -9.781 -0.74 -8.531 1 98.38 39 THR B N 1
ATOM 1480 C CA . THR B 1 39 ? -10.828 -1.607 -9.047 1 98.38 39 TH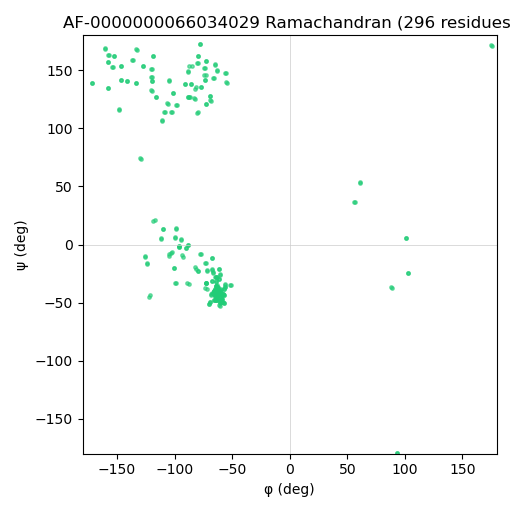R B CA 1
ATOM 1481 C C . THR B 1 39 ? -10.453 -2.162 -10.422 1 98.38 39 THR B C 1
ATOM 1483 O O . THR B 1 39 ? -10.094 -1.403 -11.328 1 98.38 39 THR B O 1
ATOM 1486 N N . VAL B 1 40 ? -10.516 -3.459 -10.539 1 98.31 40 VAL B N 1
ATOM 1487 C CA . VAL B 1 40 ? -10.062 -4.102 -11.766 1 98.31 40 VAL B CA 1
ATOM 1488 C C . VAL B 1 40 ? -11.211 -4.18 -12.773 1 98.31 40 VAL B C 1
ATOM 1490 O O . VAL B 1 40 ? -12.32 -4.609 -12.422 1 98.31 40 VAL B O 1
ATOM 1493 N N . SER B 1 41 ? -10.984 -3.688 -13.969 1 97.69 41 SER B N 1
ATOM 1494 C CA . SER B 1 41 ? -11.992 -3.844 -15.008 1 97.69 41 SER B CA 1
ATOM 1495 C C . SER B 1 41 ? -12.055 -5.285 -15.5 1 97.69 41 SER B C 1
ATOM 1497 O O . SER B 1 41 ? -11.086 -6.035 -15.383 1 97.69 41 SER B O 1
ATOM 1499 N N . LYS B 1 42 ? -13.18 -5.637 -16.078 1 97.56 42 LYS B N 1
ATOM 1500 C CA . LYS B 1 42 ? -13.32 -6.973 -16.656 1 97.56 42 LYS B CA 1
ATOM 1501 C C . LYS B 1 42 ? -12.297 -7.211 -17.75 1 97.56 42 LYS B C 1
ATOM 1503 O O . LYS B 1 42 ? -11.703 -8.289 -17.844 1 97.56 42 LYS B O 1
ATOM 1508 N N . GLU B 1 43 ? -12.086 -6.246 -18.562 1 97.81 43 GLU B N 1
ATOM 1509 C CA . GLU B 1 43 ? -11.133 -6.348 -19.672 1 97.81 43 GLU B CA 1
ATOM 1510 C C . GLU B 1 43 ? -9.727 -6.637 -19.156 1 97.81 43 GLU B C 1
ATOM 1512 O O . GLU B 1 43 ? -9.039 -7.52 -19.688 1 97.81 43 GLU B O 1
ATOM 1517 N N . LYS B 1 44 ? -9.297 -5.953 -18.219 1 98 44 LYS B N 1
ATOM 1518 C CA . LYS B 1 44 ? -7.973 -6.176 -17.641 1 98 44 LYS B CA 1
ATOM 1519 C C . LYS B 1 44 ? -7.863 -7.566 -17.031 1 98 44 LYS B C 1
ATOM 1521 O O . LYS B 1 44 ? -6.844 -8.242 -17.188 1 98 44 LYS B O 1
ATOM 1526 N N . ALA B 1 45 ? -8.867 -7.945 -16.281 1 98 45 ALA B N 1
ATOM 1527 C CA . ALA B 1 45 ? -8.891 -9.273 -15.672 1 98 45 ALA B CA 1
ATOM 1528 C C . ALA B 1 45 ? -8.789 -10.367 -16.719 1 98 45 ALA B C 1
ATOM 1530 O O . ALA B 1 45 ? -8.016 -11.312 -16.578 1 98 45 ALA B O 1
ATOM 1531 N N . GLU B 1 46 ? -9.508 -10.188 -17.781 1 97.62 46 GLU B N 1
ATOM 1532 C CA . GLU B 1 46 ? -9.5 -11.164 -18.875 1 97.62 46 GLU B CA 1
ATOM 1533 C C . GLU B 1 46 ? -8.133 -11.234 -19.531 1 97.62 46 GLU B C 1
ATOM 1535 O O . GLU B 1 46 ? -7.668 -12.312 -19.906 1 97.62 46 GLU B O 1
ATOM 1540 N N . THR B 1 47 ? -7.516 -10.117 -19.734 1 97.75 47 THR B N 1
ATOM 1541 C CA . THR B 1 47 ? -6.172 -10.086 -20.297 1 97.75 47 THR B CA 1
ATOM 1542 C C . THR B 1 47 ? -5.172 -10.75 -19.359 1 97.75 47 THR B C 1
ATOM 1544 O O . THR B 1 47 ? -4.328 -11.539 -19.797 1 97.75 47 THR B O 1
ATOM 1547 N N . HIS B 1 48 ? -5.27 -10.477 -18.094 1 97.38 48 HIS B N 1
ATOM 1548 C CA . HIS B 1 48 ? -4.367 -11.023 -17.078 1 97.38 48 HIS B CA 1
ATOM 1549 C C . HIS B 1 48 ? -4.445 -12.547 -17.047 1 97.38 48 HIS B C 1
ATOM 1551 O O . HIS B 1 48 ? -3.416 -13.227 -16.969 1 97.38 48 HIS B O 1
ATOM 1557 N N . TYR B 1 49 ? -5.641 -13.031 -17.109 1 95.94 49 TYR B N 1
ATOM 1558 C CA . TYR B 1 49 ? -5.84 -14.469 -16.984 1 95.94 49 TYR B CA 1
ATOM 1559 C C . TYR B 1 49 ? -6.012 -15.117 -18.359 1 95.94 49 TYR B C 1
ATOM 1561 O O . TYR B 1 49 ? -6.477 -16.25 -18.453 1 95.94 49 TYR B O 1
ATOM 1569 N N . GLY B 1 50 ? -5.695 -14.445 -19.375 1 94.19 50 GLY B N 1
ATOM 1570 C CA . GLY B 1 50 ? -5.953 -14.883 -20.75 1 94.19 50 GLY B CA 1
ATOM 1571 C C . GLY B 1 50 ? -5.445 -16.281 -21.031 1 94.19 50 GLY B C 1
ATOM 1572 O O . GLY B 1 50 ? -6.066 -17.031 -21.781 1 94.19 50 GLY B O 1
ATOM 1573 N N . GLU B 1 51 ? -4.344 -16.656 -20.438 1 90.94 51 GLU B N 1
ATOM 1574 C CA . GLU B 1 51 ? -3.744 -17.969 -20.656 1 90.94 51 GLU B CA 1
ATOM 1575 C C . GLU B 1 51 ? -4.625 -19.078 -20.094 1 90.94 51 GLU B C 1
ATOM 1577 O O . GLU B 1 51 ? -4.441 -20.25 -20.422 1 90.94 51 GLU B O 1
ATOM 1582 N N . HIS B 1 52 ? -5.629 -18.719 -19.312 1 91.19 52 HIS B N 1
ATOM 1583 C CA . HIS B 1 52 ? -6.516 -19.688 -18.672 1 91.19 52 HIS B CA 1
ATOM 1584 C C . HIS B 1 52 ? -7.91 -19.641 -19.281 1 91.19 52 HIS B C 1
ATOM 1586 O O . HIS B 1 52 ? -8.844 -20.234 -18.75 1 91.19 52 HIS B O 1
ATOM 1592 N N . ALA B 1 53 ? -8.078 -19.016 -20.375 1 93.06 53 ALA B N 1
ATOM 1593 C CA . ALA B 1 53 ? -9.398 -18.734 -20.938 1 93.06 53 ALA B CA 1
ATOM 1594 C C . ALA B 1 53 ? -10.156 -20.031 -21.219 1 93.06 53 ALA B C 1
ATOM 1596 O O . ALA B 1 53 ? -11.383 -20.078 -21.156 1 93.06 53 ALA B O 1
ATOM 1597 N N . ASP B 1 54 ? -9.438 -21.094 -21.438 1 94.12 54 ASP B N 1
ATOM 1598 C CA . ASP B 1 54 ? -10.07 -22.344 -21.797 1 94.12 54 ASP B CA 1
ATOM 1599 C C . ASP B 1 54 ? -10.266 -23.234 -20.578 1 94.12 54 ASP B C 1
ATOM 1601 O O . ASP B 1 54 ? -10.82 -24.328 -20.672 1 94.12 54 ASP B O 1
ATOM 1605 N N . LYS B 1 55 ? -9.852 -22.812 -19.453 1 92.75 55 LYS B N 1
ATOM 1606 C CA . LYS B 1 55 ? -9.938 -23.609 -18.219 1 92.75 55 LYS B CA 1
ATOM 1607 C C . LYS B 1 55 ? -11.266 -23.375 -17.516 1 92.75 55 LYS B C 1
ATOM 1609 O O . LYS B 1 55 ? -11.836 -22.281 -17.578 1 92.75 55 LYS B O 1
ATOM 1614 N N . PRO B 1 56 ? -11.773 -24.422 -16.812 1 93.56 56 PRO B N 1
ATOM 1615 C CA . PRO B 1 56 ? -13.086 -24.328 -16.156 1 93.56 56 PRO B CA 1
ATOM 1616 C C . PRO B 1 56 ? -13.133 -23.234 -15.086 1 93.56 56 PRO B C 1
ATOM 1618 O O . PRO B 1 56 ? -14.203 -22.688 -14.805 1 93.56 56 PRO B O 1
ATOM 1621 N N . PHE B 1 57 ? -12.102 -22.969 -14.508 1 91.44 57 PHE B N 1
ATOM 1622 C CA . PHE B 1 57 ? -12.109 -22.016 -13.398 1 91.44 57 PHE B CA 1
ATOM 1623 C C . PHE B 1 57 ? -11.906 -20.594 -13.914 1 91.44 57 PHE B C 1
ATOM 1625 O O . PHE B 1 57 ? -11.914 -19.641 -13.141 1 91.44 57 PHE B O 1
ATOM 1632 N N . TYR B 1 58 ? -11.75 -20.344 -15.188 1 94.81 58 TYR B N 1
ATOM 1633 C CA . TYR B 1 58 ? -11.414 -19.062 -15.781 1 94.81 58 TYR B CA 1
ATOM 1634 C C . TYR B 1 58 ? -12.43 -18 -15.391 1 94.81 58 TYR B C 1
ATOM 1636 O O . TYR B 1 58 ? -12.055 -16.922 -14.898 1 94.81 58 TYR B O 1
ATOM 1644 N N . GLU B 1 59 ? -13.68 -18.234 -15.531 1 95.19 59 GLU B N 1
ATOM 1645 C CA . GLU B 1 59 ? -14.727 -17.266 -15.234 1 95.19 59 GLU B CA 1
ATOM 1646 C C . GLU B 1 59 ? -14.734 -16.891 -13.75 1 95.19 59 GLU B C 1
ATOM 1648 O O . GLU B 1 59 ? -15.016 -15.75 -13.391 1 95.19 59 GLU B O 1
ATOM 1653 N N . GLY B 1 60 ? -14.516 -17.906 -12.953 1 95.88 60 GLY B N 1
ATOM 1654 C CA . GLY B 1 60 ? -14.445 -17.656 -11.523 1 95.88 60 GLY B CA 1
ATOM 1655 C C . GLY B 1 60 ? -13.305 -16.734 -11.133 1 95.88 60 GLY B C 1
ATOM 1656 O O . GLY B 1 60 ? -13.461 -15.875 -10.258 1 95.88 60 GLY B O 1
ATOM 1657 N N . LEU B 1 61 ? -12.164 -16.891 -11.828 1 95.06 61 LEU B N 1
ATOM 1658 C CA . LEU B 1 61 ? -11.016 -16.031 -11.586 1 95.06 61 LEU B CA 1
ATOM 1659 C C . LEU B 1 61 ? -11.336 -14.578 -11.93 1 95.06 61 LEU B C 1
ATOM 1661 O O . LEU B 1 61 ? -11.086 -13.672 -11.133 1 95.06 61 LEU B O 1
ATOM 1665 N N . VAL B 1 62 ? -11.906 -14.398 -13.055 1 97.19 62 VAL B N 1
ATOM 1666 C CA . VAL B 1 62 ? -12.234 -13.07 -13.547 1 97.19 62 VAL B CA 1
ATOM 1667 C C . VAL B 1 62 ? -13.273 -12.422 -12.641 1 97.19 62 VAL 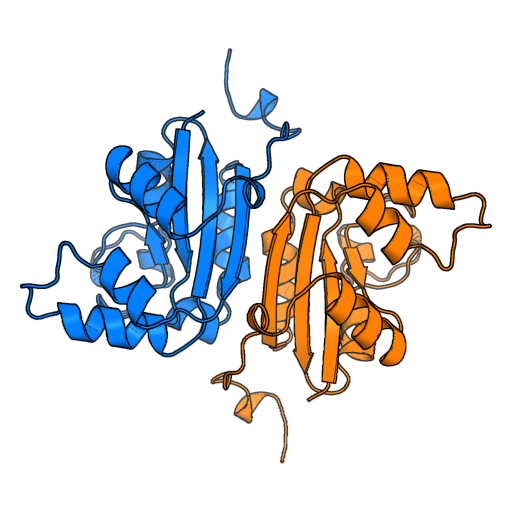B C 1
ATOM 1669 O O . VAL B 1 62 ? -13.117 -11.273 -12.219 1 97.19 62 VAL B O 1
ATOM 1672 N N . SER B 1 63 ? -14.32 -13.18 -12.25 1 97.56 63 SER B N 1
ATOM 1673 C CA . SER B 1 63 ? -15.375 -12.664 -11.391 1 97.56 63 SER B CA 1
ATOM 1674 C C . SER B 1 63 ? -14.828 -12.273 -10.016 1 97.56 63 SER B C 1
ATOM 1676 O O . SER B 1 63 ? -15.266 -11.289 -9.43 1 97.56 63 SER B O 1
ATOM 1678 N N . PHE B 1 64 ? -13.953 -13.008 -9.602 1 97.5 64 PHE B N 1
ATOM 1679 C CA . PHE B 1 64 ? -13.422 -12.789 -8.258 1 97.5 64 PHE B CA 1
ATOM 1680 C C . PHE B 1 64 ? -12.594 -11.516 -8.203 1 97.5 64 PHE B C 1
ATOM 1682 O O . PHE B 1 64 ? -12.836 -10.641 -7.367 1 97.5 64 PHE B O 1
ATOM 1689 N N . ILE B 1 65 ? -11.617 -11.289 -9.078 1 97.69 65 ILE B N 1
ATOM 1690 C CA . ILE B 1 65 ? -10.688 -10.172 -8.969 1 97.69 65 ILE B CA 1
ATOM 1691 C C . ILE B 1 65 ? -11.391 -8.867 -9.32 1 97.69 65 ILE B C 1
ATOM 1693 O O . ILE B 1 65 ? -10.883 -7.781 -9.039 1 97.69 65 ILE B O 1
ATOM 1697 N N . THR B 1 66 ? -12.555 -9.008 -9.961 1 97.94 66 THR B N 1
ATOM 1698 C CA . THR B 1 66 ? -13.297 -7.797 -10.289 1 97.94 66 THR B CA 1
ATOM 1699 C C . THR B 1 66 ? -14.352 -7.508 -9.227 1 97.94 66 THR B C 1
ATOM 1701 O O . THR B 1 66 ? -15.055 -6.496 -9.297 1 97.94 66 THR B O 1
ATOM 1704 N N . SER B 1 67 ? -14.531 -8.32 -8.195 1 97.44 67 SER B N 1
ATOM 1705 C CA . SER B 1 67 ? -15.617 -8.25 -7.223 1 97.44 67 SER B CA 1
ATOM 1706 C C . SER B 1 67 ? -15.359 -7.176 -6.176 1 97.44 67 SER B C 1
ATOM 1708 O O . SER B 1 67 ? -16.297 -6.695 -5.527 1 97.44 67 SER B O 1
ATOM 1710 N N . ALA B 1 68 ? -14.164 -6.805 -5.977 1 97.75 68 ALA B N 1
ATOM 1711 C CA . ALA B 1 68 ? -13.695 -5.785 -5.043 1 97.75 68 ALA B CA 1
ATOM 1712 C C . ALA B 1 68 ? -12.297 -5.301 -5.418 1 97.75 68 ALA B C 1
ATOM 1714 O O . ALA B 1 68 ? -11.648 -5.871 -6.297 1 97.75 68 ALA B O 1
ATOM 1715 N N . PRO B 1 69 ? -11.859 -4.223 -4.789 1 98.69 69 PRO B N 1
ATOM 1716 C CA . PRO B 1 69 ? -10.539 -3.701 -5.16 1 98.69 69 PRO B CA 1
ATOM 1717 C C . PRO B 1 69 ? -9.406 -4.668 -4.824 1 98.69 69 PRO B C 1
ATOM 1719 O O . PRO B 1 69 ? -9.578 -5.562 -3.994 1 98.69 69 PRO B O 1
ATOM 1722 N N . VAL B 1 70 ? -8.359 -4.508 -5.555 1 98.81 70 VAL B N 1
ATOM 1723 C CA . VAL B 1 70 ? -7.113 -5.234 -5.305 1 98.81 70 VAL B CA 1
ATOM 1724 C C . VAL B 1 70 ? -5.992 -4.246 -5 1 98.81 70 VAL B C 1
ATOM 1726 O O . VAL B 1 70 ? -6.152 -3.037 -5.18 1 98.81 70 VAL B O 1
ATOM 1729 N N . PHE B 1 71 ? -4.934 -4.688 -4.422 1 98.94 71 PHE B N 1
ATOM 1730 C CA . PHE B 1 71 ? -3.691 -3.936 -4.309 1 98.94 71 PHE B CA 1
ATOM 1731 C C . PHE B 1 71 ? -2.598 -4.566 -5.164 1 98.94 71 PHE B C 1
ATOM 1733 O O . PHE B 1 71 ? -2.08 -5.633 -4.832 1 98.94 71 PHE B O 1
ATOM 1740 N N . ALA B 1 72 ? -2.285 -3.898 -6.273 1 98.88 72 ALA B N 1
ATOM 1741 C CA . ALA B 1 72 ? -1.234 -4.348 -7.184 1 98.88 72 ALA B CA 1
ATOM 1742 C C . ALA B 1 72 ? 0.111 -3.73 -6.816 1 98.88 72 ALA B C 1
ATOM 1744 O O . ALA B 1 72 ? 0.184 -2.547 -6.473 1 98.88 72 ALA B O 1
ATOM 1745 N N . MET B 1 73 ? 1.167 -4.543 -6.871 1 98.75 73 MET B N 1
ATOM 1746 C CA . MET B 1 73 ? 2.459 -3.963 -6.508 1 98.75 73 MET B CA 1
ATOM 1747 C C . MET B 1 73 ? 3.582 -4.59 -7.328 1 98.75 73 MET B C 1
ATOM 1749 O O . MET B 1 73 ? 3.42 -5.68 -7.879 1 98.75 73 MET B O 1
ATOM 1753 N N . VAL B 1 74 ? 4.605 -3.883 -7.5 1 98.88 74 VAL B N 1
ATOM 1754 C CA . VAL B 1 74 ? 5.859 -4.332 -8.094 1 98.88 74 VAL B CA 1
ATOM 1755 C C . VAL B 1 74 ? 6.98 -4.25 -7.059 1 98.88 74 VAL B C 1
ATOM 1757 O O . VAL B 1 74 ? 7.172 -3.211 -6.422 1 98.88 74 VAL B O 1
ATOM 1760 N N . VAL B 1 75 ? 7.641 -5.344 -6.898 1 98.69 75 VAL B N 1
ATOM 1761 C CA . VAL B 1 75 ? 8.727 -5.453 -5.922 1 98.69 75 VAL B CA 1
ATOM 1762 C C . VAL B 1 75 ? 10.023 -5.82 -6.633 1 98.69 75 VAL B C 1
ATOM 1764 O O . VAL B 1 75 ? 10.008 -6.555 -7.625 1 98.69 75 VAL B O 1
ATOM 1767 N N . GLU B 1 76 ? 11.102 -5.262 -6.117 1 98.5 76 GLU B N 1
ATOM 1768 C CA . GLU B 1 76 ? 12.422 -5.441 -6.715 1 98.5 76 GLU B CA 1
ATOM 1769 C C . GLU B 1 76 ? 13.383 -6.105 -5.734 1 98.5 76 GLU B C 1
ATOM 1771 O O . GLU B 1 76 ? 13.375 -5.793 -4.539 1 98.5 76 GLU B O 1
ATOM 1776 N N . GLY B 1 77 ? 14.25 -7.035 -6.195 1 97.06 77 GLY B N 1
ATOM 1777 C CA . GLY B 1 77 ? 15.273 -7.723 -5.422 1 97.06 77 GLY B CA 1
ATOM 1778 C C . GLY B 1 77 ? 16 -8.789 -6.219 1 97.06 77 GLY B C 1
ATOM 1779 O O . GLY B 1 77 ? 15.633 -9.086 -7.355 1 97.06 77 GLY B O 1
ATOM 1780 N N . GLU B 1 78 ? 17.078 -9.328 -5.629 1 96.31 78 GLU B N 1
ATOM 1781 C CA . GLU B 1 78 ? 17.781 -10.453 -6.246 1 96.31 78 GLU B CA 1
ATOM 1782 C C . GLU B 1 78 ? 16.922 -11.719 -6.211 1 96.31 78 GLU B C 1
ATOM 1784 O O . GLU B 1 78 ? 16.438 -12.125 -5.148 1 96.31 78 GLU B O 1
ATOM 1789 N N . ASN B 1 79 ? 16.656 -12.328 -7.406 1 97.56 79 ASN B N 1
ATOM 1790 C CA . ASN B 1 79 ? 15.852 -13.539 -7.531 1 97.56 79 ASN B CA 1
ATOM 1791 C C . ASN B 1 79 ? 14.469 -13.352 -6.926 1 97.56 79 ASN B C 1
ATOM 1793 O O . ASN B 1 79 ? 13.938 -14.258 -6.281 1 97.56 79 ASN B O 1
ATOM 1797 N N . VAL B 1 80 ? 13.977 -12.172 -7.102 1 98.5 80 VAL B N 1
ATOM 1798 C CA . VAL B 1 80 ? 12.789 -11.742 -6.367 1 98.5 80 VAL B CA 1
ATOM 1799 C C . VAL B 1 80 ? 11.594 -12.609 -6.773 1 98.5 80 VAL B C 1
ATOM 1801 O O . VAL B 1 80 ? 10.695 -12.859 -5.961 1 98.5 80 VAL B O 1
ATOM 1804 N N . VAL B 1 81 ? 11.5 -13.102 -8 1 98.69 81 VAL B N 1
ATOM 1805 C CA . VAL B 1 81 ? 10.391 -13.969 -8.398 1 98.69 81 VAL B CA 1
ATOM 1806 C C . VAL B 1 81 ? 10.383 -15.227 -7.535 1 98.69 81 VAL B C 1
ATOM 1808 O O . VAL B 1 81 ? 9.367 -15.562 -6.922 1 98.69 81 VAL B O 1
ATOM 1811 N N . GLU B 1 82 ? 11.508 -15.859 -7.5 1 98.38 82 GLU B N 1
ATOM 1812 C CA . GLU B 1 82 ? 11.641 -17.078 -6.703 1 98.38 82 GLU B CA 1
ATOM 1813 C C . GLU B 1 82 ? 11.43 -16.781 -5.223 1 98.38 82 GLU B C 1
ATOM 1815 O O . GLU B 1 82 ? 10.742 -17.547 -4.531 1 98.38 82 GLU B O 1
ATOM 1820 N N . VAL B 1 83 ? 12.016 -15.75 -4.73 1 98.38 83 VAL B N 1
ATOM 1821 C CA . VAL B 1 83 ? 11.93 -15.367 -3.324 1 98.38 83 VAL B CA 1
ATOM 1822 C C . VAL B 1 83 ? 10.469 -15.164 -2.93 1 98.38 83 VAL B C 1
ATOM 1824 O O . VAL B 1 83 ? 10.008 -15.703 -1.921 1 98.38 83 VAL B O 1
ATOM 1827 N N . THR B 1 84 ? 9.742 -14.406 -3.725 1 98.75 84 THR B N 1
ATOM 1828 C CA . THR B 1 84 ? 8.367 -14.094 -3.35 1 98.75 84 THR B CA 1
ATOM 1829 C C . THR B 1 84 ? 7.465 -15.312 -3.51 1 98.75 84 THR B C 1
ATOM 1831 O O . THR B 1 84 ? 6.516 -15.492 -2.748 1 98.75 84 THR B O 1
ATOM 1834 N N . ARG B 1 85 ? 7.695 -16.156 -4.453 1 98.5 85 ARG B N 1
ATOM 1835 C CA . ARG B 1 85 ? 6.914 -17.391 -4.559 1 98.5 85 ARG B CA 1
ATOM 1836 C C . ARG B 1 85 ? 7.074 -18.25 -3.311 1 98.5 85 ARG B C 1
ATOM 1838 O O . ARG B 1 85 ? 6.117 -18.875 -2.861 1 98.5 85 ARG B O 1
ATOM 1845 N N . ASN B 1 86 ? 8.281 -18.281 -2.844 1 98.56 86 ASN B N 1
ATOM 1846 C CA . ASN B 1 86 ? 8.523 -19.016 -1.601 1 98.56 86 ASN B CA 1
ATOM 1847 C C . ASN B 1 86 ? 7.805 -18.359 -0.422 1 98.56 86 ASN B C 1
ATOM 1849 O O . ASN B 1 86 ? 7.273 -19.047 0.449 1 98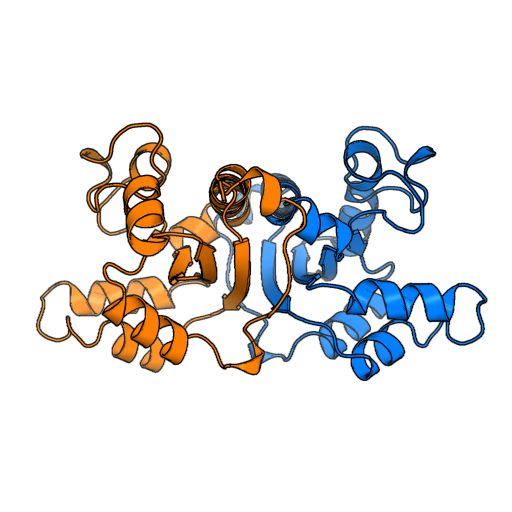.56 86 ASN B O 1
ATOM 1853 N N . MET B 1 87 ? 7.77 -17.062 -0.329 1 98.81 87 MET B N 1
ATOM 1854 C CA . MET B 1 87 ? 7.086 -16.328 0.734 1 98.81 87 MET B CA 1
ATOM 1855 C C . MET B 1 87 ? 5.578 -16.562 0.668 1 98.81 87 MET B C 1
ATOM 1857 O O . MET B 1 87 ? 4.914 -16.641 1.702 1 98.81 87 MET B O 1
ATOM 1861 N N . ILE B 1 88 ? 5.074 -16.625 -0.531 1 98.69 88 ILE B N 1
ATOM 1862 C CA . ILE B 1 88 ? 3.639 -16.766 -0.758 1 98.69 88 ILE B CA 1
ATOM 1863 C C . ILE B 1 88 ? 3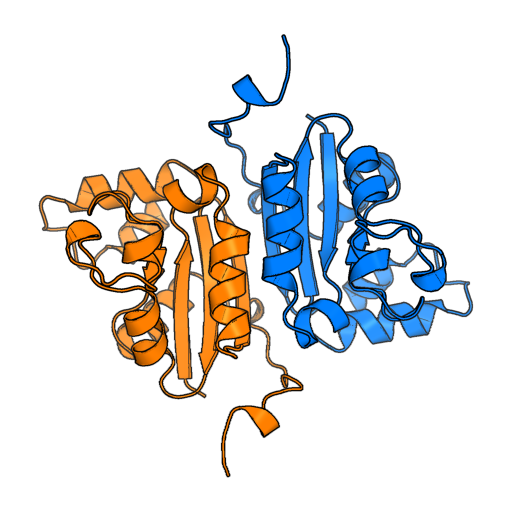.188 -18.156 -0.33 1 98.69 88 ILE B C 1
ATOM 1865 O O . ILE B 1 88 ? 2.236 -18.297 0.441 1 98.69 88 ILE B O 1
ATOM 1869 N N . GLY B 1 89 ? 3.92 -19.172 -0.812 1 98.56 89 GLY B N 1
ATOM 1870 C CA . GLY B 1 89 ? 3.57 -20.547 -0.519 1 98.56 89 GLY B CA 1
ATOM 1871 C C . GLY B 1 89 ? 2.678 -21.172 -1.575 1 98.56 89 GLY B C 1
ATOM 1872 O O . GLY B 1 89 ? 2.266 -20.5 -2.523 1 98.56 89 GLY B O 1
ATOM 1873 N N . LYS B 1 90 ? 2.342 -22.359 -1.357 1 97.88 90 LYS B N 1
ATOM 1874 C CA . LYS B 1 90 ? 1.58 -23.156 -2.316 1 97.88 90 LYS B CA 1
ATOM 1875 C C . LYS B 1 90 ? 0.198 -22.547 -2.555 1 97.88 90 LYS B C 1
ATOM 1877 O O . LYS B 1 90 ? -0.375 -21.922 -1.661 1 97.88 90 LYS B O 1
ATOM 1882 N N . THR B 1 91 ? -0.255 -22.781 -3.768 1 96.44 91 THR B N 1
ATOM 1883 C CA . THR B 1 91 ? -1.554 -22.266 -4.191 1 96.44 91 THR B CA 1
ATOM 1884 C C . THR B 1 91 ? -2.658 -22.75 -3.26 1 96.44 91 THR B C 1
ATOM 1886 O O . THR B 1 91 ? -3.549 -21.984 -2.889 1 96.44 91 THR B O 1
ATOM 1889 N N . ASN B 1 92 ? -2.561 -24.031 -2.938 1 97.44 92 ASN B N 1
ATOM 1890 C CA . ASN B 1 92 ? -3.5 -24.562 -1.955 1 97.44 92 ASN B CA 1
ATOM 1891 C C . ASN B 1 92 ? -3.072 -24.219 -0.531 1 97.44 92 ASN B C 1
ATOM 1893 O O . ASN B 1 92 ? -2.119 -24.797 -0.008 1 97.44 92 ASN B O 1
ATOM 1897 N N . PRO B 1 93 ? -3.848 -23.406 0.138 1 97.88 93 PRO B N 1
ATOM 1898 C CA . PRO B 1 93 ? -3.43 -22.938 1.462 1 97.88 93 PRO B CA 1
ATOM 1899 C C . PRO B 1 93 ? -3.316 -24.062 2.479 1 97.88 93 PRO B C 1
ATOM 1901 O O . PRO B 1 93 ? -2.502 -24 3.402 1 97.88 93 PRO B O 1
ATOM 1904 N N . THR B 1 94 ? -4.109 -25.125 2.283 1 97.25 94 THR B N 1
ATOM 1905 C CA . THR B 1 94 ? -4.062 -26.25 3.211 1 97.25 94 THR B CA 1
ATOM 1906 C C . THR B 1 94 ? -2.713 -26.969 3.139 1 97.25 94 THR B C 1
ATOM 1908 O O . THR B 1 94 ? -2.281 -27.594 4.105 1 97.25 94 THR B O 1
ATOM 1911 N N . GLU B 1 95 ? -2.105 -26.797 2.031 1 98.06 95 GLU B N 1
ATOM 1912 C CA . GLU B 1 95 ? -0.818 -27.438 1.806 1 98.06 95 GLU B CA 1
ATOM 1913 C C . GLU B 1 95 ? 0.334 -26.453 1.961 1 98.06 95 GLU B C 1
ATOM 1915 O O . GLU B 1 95 ? 1.503 -26.844 1.894 1 98.06 95 GLU B O 1
ATOM 1920 N N . ALA B 1 96 ? 0.059 -25.203 2.125 1 98.31 96 ALA B N 1
ATOM 1921 C CA . ALA B 1 96 ? 1.088 -24.172 2.256 1 98.31 96 ALA B CA 1
ATOM 1922 C C . ALA B 1 96 ? 1.708 -24.188 3.65 1 98.31 96 ALA B C 1
ATOM 1924 O O . ALA B 1 96 ? 0.998 -24.312 4.652 1 98.31 96 ALA B O 1
ATOM 1925 N N . ALA B 1 97 ? 2.943 -24.094 3.777 1 98.38 97 ALA B N 1
ATOM 1926 C CA . ALA B 1 97 ? 3.66 -24.188 5.047 1 98.38 97 ALA B CA 1
ATOM 1927 C C . ALA B 1 97 ? 3.326 -23.016 5.953 1 98.38 97 ALA B C 1
ATOM 1929 O O . ALA B 1 97 ? 3.164 -21.875 5.48 1 98.38 97 ALA B O 1
ATOM 1930 N N . PRO B 1 98 ? 3.236 -23.281 7.32 1 98.06 98 PRO B N 1
ATOM 1931 C CA . PRO B 1 98 ? 3.158 -22.125 8.227 1 98.06 98 PRO B CA 1
ATOM 1932 C C . PRO B 1 98 ? 4.305 -21.141 8.031 1 98.06 98 PRO B C 1
ATOM 1934 O O . PRO B 1 98 ? 5.449 -21.547 7.824 1 98.06 98 PRO B O 1
ATOM 1937 N N . GLY B 1 99 ? 4.016 -19.875 8.078 1 98.5 99 GLY B N 1
ATOM 1938 C CA . GLY B 1 99 ? 5.016 -18.844 7.82 1 98.5 99 GLY B CA 1
ATOM 1939 C C . GLY B 1 99 ? 4.898 -18.234 6.441 1 98.5 99 GLY B C 1
ATOM 1940 O O . GLY B 1 99 ? 5.375 -17.125 6.207 1 98.5 99 GLY B O 1
ATOM 1941 N N . THR B 1 100 ? 4.316 -18.984 5.5 1 98.75 100 THR B N 1
ATOM 1942 C CA . THR B 1 100 ? 4.031 -18.391 4.199 1 98.75 100 THR B CA 1
ATOM 1943 C C . THR B 1 100 ? 2.76 -17.547 4.25 1 98.75 100 THR B C 1
ATOM 1945 O O . THR B 1 100 ? 1.963 -17.672 5.18 1 98.75 100 THR B O 1
ATOM 1948 N N . ILE B 1 101 ? 2.609 -16.734 3.309 1 98.88 101 ILE B N 1
ATOM 1949 C CA . ILE B 1 101 ? 1.454 -15.844 3.279 1 98.88 101 ILE B CA 1
ATOM 1950 C C . ILE B 1 101 ? 0.174 -16.656 3.141 1 98.88 101 ILE B C 1
ATOM 1952 O O . ILE B 1 101 ? -0.774 -16.484 3.908 1 98.88 101 ILE B O 1
ATOM 1956 N N . ARG B 1 102 ? 0.148 -17.609 2.195 1 98.81 102 ARG B N 1
ATOM 1957 C CA . ARG B 1 102 ? -1.053 -18.422 2 1 98.81 102 ARG B CA 1
ATOM 1958 C C . ARG B 1 102 ? -1.235 -19.422 3.143 1 98.81 102 ARG B C 1
ATOM 1960 O O . ARG B 1 102 ? -2.365 -19.75 3.5 1 98.81 102 ARG B O 1
ATOM 1967 N N . GLY B 1 103 ? -0.169 -19.906 3.682 1 98.62 103 GLY B N 1
ATOM 1968 C CA . GLY B 1 103 ? -0.271 -20.781 4.844 1 98.62 103 GLY B CA 1
ATOM 1969 C C . GLY B 1 103 ? -0.864 -20.094 6.055 1 98.62 103 GLY B C 1
ATOM 1970 O O . GLY B 1 103 ? -1.643 -20.688 6.801 1 98.62 103 GLY B O 1
ATOM 1971 N N . ASP B 1 104 ? -0.548 -18.859 6.266 1 98.75 104 ASP B N 1
ATOM 1972 C CA . ASP B 1 104 ? -0.97 -18.109 7.445 1 98.75 104 ASP B CA 1
ATOM 1973 C C . ASP B 1 104 ? -2.324 -17.453 7.219 1 98.75 104 ASP B C 1
ATOM 1975 O O . ASP B 1 104 ? -3.109 -17.281 8.156 1 98.75 104 ASP B O 1
ATOM 1979 N N . LEU B 1 105 ? -2.576 -17.031 5.922 1 98.62 105 LEU B N 1
ATOM 1980 C CA . LEU B 1 105 ? -3.672 -16.094 5.734 1 98.62 105 LEU B CA 1
ATOM 1981 C C . LEU B 1 105 ? -4.695 -16.625 4.742 1 98.62 105 LEU B C 1
ATOM 1983 O O . LEU B 1 105 ? -5.801 -16.094 4.629 1 98.62 105 LEU B O 1
ATOM 1987 N N . GLY B 1 106 ? -4.254 -17.656 3.965 1 97.88 106 GLY B N 1
ATOM 1988 C CA . GLY B 1 106 ? -5.184 -18.25 3.014 1 97.88 106 GLY B CA 1
ATOM 1989 C C . GLY B 1 106 ? -6.066 -19.312 3.627 1 97.88 106 GLY B C 1
ATOM 1990 O O . GLY B 1 106 ? -5.68 -19.969 4.602 1 97.88 106 GLY B O 1
ATOM 1991 N N . LEU B 1 107 ? -7.258 -19.516 3.033 1 95.19 107 LEU B N 1
ATOM 1992 C CA . LEU B 1 107 ? -8.148 -20.531 3.57 1 95.19 107 LEU B CA 1
ATOM 1993 C C . LEU B 1 107 ? -8.484 -21.578 2.506 1 95.19 107 LEU B C 1
ATOM 1995 O O . LEU B 1 107 ? -8.508 -22.781 2.789 1 95.19 107 LEU B O 1
ATOM 1999 N N . THR B 1 108 ? -8.805 -21.109 1.267 1 95.81 108 THR B N 1
ATOM 2000 C CA . THR B 1 108 ? -9.148 -22 0.167 1 95.81 108 THR B CA 1
ATOM 2001 C C . THR B 1 108 ? -8.391 -21.609 -1.103 1 95.81 108 THR B C 1
ATOM 2003 O O . THR B 1 108 ? -7.836 -20.516 -1.185 1 95.81 108 THR B O 1
ATOM 2006 N N . VAL B 1 109 ? -8.391 -22.438 -2.102 1 93.75 109 VAL B N 1
ATOM 2007 C CA . VAL B 1 109 ? -7.684 -22.203 -3.359 1 93.75 109 VAL B CA 1
ATOM 2008 C C . VAL B 1 109 ? -8.266 -20.984 -4.062 1 93.75 109 VAL B C 1
ATOM 2010 O O . VAL B 1 109 ? -7.523 -20.203 -4.676 1 93.75 109 VAL B O 1
ATOM 2013 N N . GLY B 1 110 ? -9.531 -20.781 -3.939 1 92.88 110 GLY B N 1
ATOM 2014 C CA . GLY B 1 110 ? -10.172 -19.672 -4.629 1 92.88 110 GLY B CA 1
ATOM 2015 C C . GLY B 1 110 ? -10.031 -18.344 -3.9 1 92.88 110 GLY B C 1
ATOM 2016 O O . GLY B 1 110 ? -10.258 -17.281 -4.48 1 92.88 110 GLY B O 1
ATOM 2017 N N . ARG B 1 111 ? -9.719 -18.406 -2.578 1 94.25 111 ARG B N 1
ATOM 2018 C CA . ARG B 1 111 ? -9.523 -17.234 -1.719 1 94.25 111 ARG B CA 1
ATOM 2019 C C . ARG B 1 111 ? -8.219 -17.359 -0.936 1 94.25 111 ARG B C 1
ATOM 2021 O O . ARG B 1 111 ? -8.234 -17.531 0.283 1 94.25 111 ARG B O 1
ATOM 2028 N N . ASN B 1 112 ? -7.195 -17.141 -1.709 1 97 112 ASN B N 1
ATOM 2029 C CA . ASN B 1 112 ? -5.895 -17.406 -1.109 1 97 112 ASN B CA 1
ATOM 2030 C C . ASN B 1 112 ? -5.035 -16.141 -1.053 1 97 112 ASN B C 1
ATOM 2032 O O . ASN B 1 112 ? -3.807 -16.219 -1.038 1 97 112 ASN B O 1
ATOM 2036 N N . VAL B 1 113 ? -5.59 -14.93 -1.13 1 98.31 113 VAL B N 1
ATOM 2037 C CA . VAL B 1 113 ? -5.168 -13.641 -0.593 1 98.31 113 VAL B CA 1
ATOM 2038 C C . VAL B 1 113 ? -4.242 -12.938 -1.589 1 98.31 113 VAL B C 1
ATOM 2040 O O . VAL B 1 113 ? -4.301 -11.719 -1.748 1 98.31 113 VAL B O 1
ATOM 2043 N N . ILE B 1 114 ? -3.385 -13.734 -2.295 1 98.75 114 ILE B N 1
ATOM 2044 C CA . ILE B 1 114 ? -2.348 -13.016 -3.027 1 98.75 114 ILE B CA 1
ATOM 2045 C C . ILE B 1 114 ? -2.012 -13.758 -4.316 1 98.75 114 ILE B C 1
ATOM 2047 O O . ILE B 1 114 ? -2.09 -14.992 -4.363 1 98.75 114 ILE B O 1
ATOM 2051 N N . HIS B 1 115 ? -1.782 -13.008 -5.332 1 98.44 115 HIS B N 1
ATOM 2052 C CA . HIS B 1 115 ? -1.212 -13.484 -6.586 1 98.44 115 HIS B CA 1
ATOM 2053 C C . HIS B 1 115 ? 0.246 -13.062 -6.723 1 98.44 115 HIS B C 1
ATOM 2055 O O . HIS B 1 115 ? 0.621 -11.961 -6.301 1 98.44 115 HIS B O 1
ATOM 2061 N N . GLY B 1 116 ? 1.066 -13.883 -7.242 1 98.5 116 GLY B N 1
ATOM 2062 C CA . GLY B 1 116 ? 2.441 -13.57 -7.59 1 98.5 116 GLY B CA 1
ATOM 2063 C C . GLY B 1 116 ? 2.893 -14.211 -8.891 1 98.5 116 GLY B C 1
ATOM 2064 O O . GLY B 1 116 ? 2.539 -15.359 -9.172 1 98.5 116 GLY B O 1
ATOM 2065 N N . SER B 1 117 ? 3.641 -13.445 -9.625 1 98.31 117 SER B N 1
ATOM 2066 C CA . SER B 1 117 ? 4.148 -13.969 -10.883 1 98.31 117 SER B CA 1
ATOM 2067 C C . SER B 1 117 ? 4.926 -15.266 -10.672 1 98.31 117 SER B C 1
ATOM 2069 O O . SER B 1 117 ? 5.633 -15.414 -9.672 1 98.31 117 SER B O 1
ATOM 2071 N N . ASP B 1 118 ? 4.871 -16.172 -11.672 1 96.38 118 ASP B N 1
ATOM 2072 C CA . ASP B 1 118 ? 5.457 -17.5 -11.477 1 96.38 118 ASP B CA 1
ATOM 2073 C C . ASP B 1 118 ? 6.781 -17.625 -12.219 1 96.38 118 ASP B C 1
ATOM 2075 O O . ASP B 1 118 ? 7.473 -18.641 -12.094 1 96.38 118 ASP B O 1
ATOM 2079 N N . SER B 1 119 ? 7.094 -16.672 -13.039 1 97.69 119 SER B N 1
ATOM 2080 C CA . SER B 1 119 ? 8.352 -16.641 -13.781 1 97.69 119 SER B CA 1
ATOM 2081 C C . SER B 1 119 ? 8.773 -15.219 -14.109 1 97.69 119 SER B C 1
ATOM 2083 O O . SER B 1 119 ? 7.977 -14.289 -13.992 1 97.69 119 SER B O 1
ATOM 2085 N N . VAL B 1 120 ? 10.047 -15.086 -14.43 1 98.12 120 VAL B N 1
ATOM 2086 C CA . VAL B 1 120 ? 10.562 -13.781 -14.82 1 98.12 120 VAL B CA 1
ATOM 2087 C C . VAL B 1 120 ? 9.805 -13.273 -16.047 1 98.12 120 VAL B C 1
ATOM 2089 O O . VAL B 1 120 ? 9.477 -12.086 -16.125 1 98.12 120 VAL B O 1
ATOM 2092 N N . GLU B 1 121 ? 9.5 -14.188 -16.953 1 97.56 121 GLU B N 1
ATOM 2093 C CA . GLU B 1 121 ? 8.75 -13.836 -18.156 1 97.56 121 GLU B CA 1
ATOM 2094 C C . GLU B 1 121 ? 7.348 -13.352 -17.812 1 97.56 121 GLU B C 1
ATOM 2096 O O . GLU B 1 121 ? 6.891 -12.328 -18.328 1 97.56 121 GLU B O 1
ATOM 2101 N N . SER B 1 122 ? 6.668 -14.055 -16.984 1 97.31 122 SER B N 1
ATOM 2102 C CA . SER B 1 122 ? 5.324 -13.664 -16.562 1 97.31 122 SER B CA 1
ATOM 2103 C C . SER B 1 122 ? 5.344 -12.336 -15.812 1 97.31 122 SER B C 1
ATOM 2105 O O . SER B 1 122 ? 4.422 -11.531 -15.945 1 97.31 122 SER B O 1
ATOM 2107 N N . ALA B 1 123 ? 6.391 -12.203 -14.992 1 98.5 123 ALA B N 1
ATOM 2108 C CA . ALA B 1 123 ? 6.52 -10.961 -14.234 1 98.5 123 ALA B CA 1
ATOM 2109 C C . ALA B 1 123 ? 6.605 -9.758 -15.172 1 98.5 123 ALA B C 1
ATOM 2111 O O . ALA B 1 123 ? 5.91 -8.758 -14.977 1 98.5 123 ALA B O 1
ATOM 2112 N N . LYS B 1 124 ? 7.414 -9.852 -16.172 1 98.19 124 LYS B N 1
ATOM 2113 C CA . LYS B 1 124 ? 7.555 -8.766 -17.141 1 98.19 124 LYS B CA 1
ATOM 2114 C C . LYS B 1 124 ? 6.227 -8.461 -17.812 1 98.19 124 LYS B C 1
ATOM 2116 O O . LYS B 1 124 ? 5.848 -7.297 -17.969 1 98.19 124 LYS B O 1
ATOM 2121 N N . ARG B 1 125 ? 5.586 -9.492 -18.25 1 97.56 125 ARG B N 1
ATOM 2122 C CA . ARG B 1 125 ? 4.297 -9.336 -18.922 1 97.56 125 ARG B CA 1
ATOM 2123 C C . ARG B 1 125 ? 3.275 -8.688 -17.984 1 97.56 125 ARG B C 1
ATOM 2125 O O . ARG B 1 125 ? 2.582 -7.746 -18.391 1 97.56 125 ARG B O 1
ATOM 2132 N N . GLU B 1 126 ? 3.164 -9.195 -16.797 1 98.44 126 GLU B N 1
ATOM 2133 C CA . GLU B 1 126 ? 2.164 -8.711 -15.859 1 98.44 126 GLU B CA 1
ATOM 2134 C C . GLU B 1 126 ? 2.471 -7.281 -15.414 1 98.44 126 GLU B C 1
ATOM 2136 O O . GLU B 1 126 ? 1.567 -6.449 -15.32 1 98.44 126 GLU B O 1
ATOM 2141 N N . ILE B 1 127 ? 3.732 -6.977 -15.148 1 98.75 127 ILE B N 1
ATOM 2142 C CA . ILE B 1 127 ? 4.102 -5.609 -14.797 1 98.75 127 ILE B CA 1
ATOM 2143 C C . ILE B 1 127 ? 3.689 -4.656 -15.914 1 98.75 127 ILE B C 1
ATOM 2145 O O . ILE B 1 127 ? 3.113 -3.598 -15.656 1 98.75 127 ILE B O 1
ATOM 2149 N N . SER B 1 128 ? 3.896 -5.023 -17.156 1 98.38 128 SER B N 1
ATOM 2150 C CA . SER B 1 128 ? 3.564 -4.18 -18.297 1 98.38 128 SER B CA 1
ATOM 2151 C C . SER B 1 128 ? 2.057 -4.012 -18.438 1 98.38 128 SER B C 1
ATOM 2153 O O . SER B 1 128 ? 1.584 -2.979 -18.922 1 98.38 128 SER B O 1
ATOM 2155 N N . LEU B 1 129 ? 1.347 -5.031 -18.047 1 98.19 129 LEU B N 1
ATOM 2156 C CA . LEU B 1 129 ? -0.109 -4.977 -18.109 1 98.19 129 LEU B CA 1
ATOM 2157 C C . LEU B 1 129 ? -0.677 -4.055 -17.047 1 98.19 129 LEU B C 1
ATOM 2159 O O . LEU B 1 129 ? -1.619 -3.301 -17.297 1 98.19 129 LEU B O 1
ATOM 2163 N N . TRP B 1 130 ? -0.095 -4.055 -15.852 1 98.5 130 TRP B N 1
ATOM 2164 C CA . TRP B 1 130 ? -0.727 -3.449 -14.688 1 98.5 130 TRP B CA 1
ATOM 2165 C C . TRP B 1 130 ? -0.145 -2.066 -14.414 1 98.5 130 TRP B C 1
ATOM 2167 O O . TRP B 1 130 ? -0.759 -1.256 -13.711 1 98.5 130 TRP B O 1
ATOM 2177 N N . PHE B 1 131 ? 1.037 -1.777 -14.922 1 98.5 131 PHE B N 1
ATOM 2178 C CA . PHE B 1 131 ? 1.706 -0.523 -14.594 1 98.5 131 PHE B CA 1
ATOM 2179 C C . PHE B 1 131 ? 2.258 0.137 -15.852 1 98.5 131 PHE B C 1
ATOM 2181 O O . PHE B 1 131 ? 2.777 -0.543 -16.734 1 98.5 131 PHE B O 1
ATOM 2188 N N . GLU B 1 132 ? 2.121 1.427 -15.922 1 97.44 132 GLU B N 1
ATOM 2189 C CA . GLU B 1 132 ? 2.891 2.221 -16.875 1 97.44 132 GLU B CA 1
ATOM 2190 C C . GLU B 1 132 ? 4.301 2.488 -16.359 1 97.44 132 GLU B C 1
ATOM 2192 O O . GLU B 1 132 ? 4.539 2.486 -15.148 1 97.44 132 GLU B O 1
ATOM 2197 N N . PRO B 1 133 ? 5.188 2.746 -17.266 1 97 133 PRO B N 1
ATOM 2198 C CA . PRO B 1 133 ? 6.57 2.963 -16.844 1 97 133 PRO B CA 1
ATOM 2199 C C . PRO B 1 133 ? 6.699 4.078 -15.805 1 97 133 PRO B C 1
ATOM 2201 O O . PRO B 1 133 ? 7.5 3.971 -14.867 1 97 133 PRO B O 1
ATOM 2204 N N . ASN B 1 134 ? 5.883 5.102 -15.906 1 95.94 134 ASN B N 1
ATOM 2205 C CA . ASN B 1 134 ? 5.996 6.238 -15 1 95.94 134 ASN B CA 1
ATOM 2206 C C . ASN B 1 134 ? 5.41 5.922 -13.625 1 95.94 134 ASN B C 1
ATOM 2208 O O . ASN B 1 134 ? 5.535 6.723 -12.695 1 95.94 134 ASN B O 1
ATOM 2212 N N . GLU B 1 135 ? 4.758 4.789 -13.5 1 97.69 135 GLU B N 1
ATOM 2213 C CA . GLU B 1 135 ? 4.203 4.359 -12.219 1 97.69 135 GLU B CA 1
ATOM 2214 C C . GLU B 1 135 ? 5.211 3.521 -11.43 1 97.69 135 GLU B C 1
ATOM 2216 O O . GLU B 1 135 ? 4.922 3.08 -10.32 1 97.69 135 GLU B O 1
ATOM 2221 N N . LEU B 1 136 ? 6.344 3.295 -12.078 1 98.5 136 LEU B N 1
ATOM 2222 C CA . LEU B 1 136 ? 7.414 2.549 -11.422 1 98.5 136 LEU B CA 1
ATOM 2223 C C . LEU B 1 136 ? 8.555 3.479 -11.016 1 98.5 136 LEU B C 1
ATOM 2225 O O . LEU B 1 136 ? 9.164 4.137 -11.859 1 98.5 136 LEU B O 1
ATOM 2229 N N . SER B 1 137 ? 8.828 3.482 -9.758 1 98.5 137 SER B N 1
ATOM 2230 C CA . SER B 1 137 ? 9.844 4.383 -9.227 1 98.5 137 SER B CA 1
ATOM 2231 C C . SER B 1 137 ? 11.242 3.773 -9.328 1 98.5 137 SER B C 1
ATOM 2233 O O . SER B 1 137 ? 11.414 2.57 -9.117 1 98.5 137 SER B O 1
ATOM 2235 N N . VAL B 1 138 ? 12.156 4.625 -9.719 1 96.94 138 VAL B N 1
ATOM 2236 C CA . VAL B 1 138 ? 13.57 4.273 -9.695 1 96.94 138 VAL B CA 1
ATOM 2237 C C . VAL B 1 138 ? 14.273 5.039 -8.578 1 96.94 138 VAL B C 1
ATOM 2239 O O . VAL B 1 138 ? 14.336 6.273 -8.602 1 96.94 138 VAL B O 1
ATOM 2242 N N . TYR B 1 139 ? 14.758 4.32 -7.578 1 96.62 139 TYR B N 1
ATOM 2243 C CA . TYR B 1 139 ? 15.445 4.938 -6.449 1 96.62 139 TYR B CA 1
ATOM 2244 C C . TYR B 1 139 ? 16.359 3.938 -5.754 1 96.62 139 TYR B C 1
ATOM 2246 O O . TYR B 1 139 ? 16.266 2.73 -5.996 1 96.62 139 TYR B O 1
ATOM 2254 N N . THR B 1 140 ? 17.266 4.477 -4.953 1 94.44 140 THR B N 1
ATOM 2255 C CA . THR B 1 140 ? 18.141 3.625 -4.164 1 94.44 140 THR B CA 1
ATOM 2256 C C . THR B 1 140 ? 17.625 3.477 -2.738 1 94.44 140 THR B C 1
ATOM 2258 O O . THR B 1 140 ? 17.438 4.469 -2.033 1 94.44 140 THR B O 1
ATOM 2261 N N . ALA B 1 141 ? 17.344 2.178 -2.352 1 93.88 141 ALA B N 1
ATOM 2262 C CA . ALA B 1 141 ? 16.969 1.921 -0.964 1 93.88 141 ALA B CA 1
ATOM 2263 C C . ALA B 1 141 ? 18.172 2.021 -0.04 1 93.88 141 ALA B C 1
ATOM 2265 O O . ALA B 1 141 ? 19.266 1.57 -0.388 1 93.88 141 ALA B O 1
ATOM 2266 N N . ASN B 1 142 ? 17.969 2.566 1.105 1 90.5 142 ASN B N 1
ATOM 2267 C CA . ASN B 1 142 ? 19.062 2.9 2.002 1 90.5 142 ASN B CA 1
ATOM 2268 C C . ASN B 1 142 ? 19.688 1.649 2.621 1 90.5 142 ASN B C 1
ATOM 2270 O O . ASN B 1 142 ? 20.828 1.677 3.074 1 90.5 142 ASN B O 1
ATOM 2274 N N . ASP B 1 143 ? 18.938 0.599 2.637 1 91.38 143 ASP B N 1
ATOM 2275 C CA . ASP B 1 143 ? 19.422 -0.59 3.332 1 91.38 143 ASP B CA 1
ATOM 2276 C C . ASP B 1 143 ? 20 -1.603 2.346 1 91.38 143 ASP B C 1
ATOM 2278 O O . ASP B 1 143 ? 20.328 -2.727 2.727 1 91.38 143 ASP B O 1
ATOM 2282 N N . GLU B 1 144 ? 20.094 -1.253 1.123 1 89.44 144 GLU B N 1
ATOM 2283 C CA . GLU B 1 144 ? 20.531 -2.203 0.102 1 89.44 144 GLU B CA 1
ATOM 2284 C C . GLU B 1 144 ? 21.906 -2.779 0.43 1 89.44 144 GLU B C 1
ATOM 2286 O O . GLU B 1 144 ? 22.141 -3.969 0.217 1 89.44 144 GLU B O 1
ATOM 2291 N N . GLU B 1 145 ? 22.781 -1.95 0.957 1 88.25 145 GLU B N 1
ATOM 2292 C CA . GLU B 1 145 ? 24.156 -2.377 1.24 1 88.25 145 GLU B CA 1
ATOM 2293 C C . GLU B 1 145 ? 24.188 -3.416 2.355 1 88.25 145 GLU B C 1
ATOM 2295 O O . GLU B 1 145 ? 25.156 -4.172 2.479 1 88.25 145 GLU B O 1
ATOM 2300 N N . TRP B 1 146 ? 23.156 -3.447 3.148 1 90.56 146 TRP B N 1
ATOM 2301 C CA . TRP B 1 146 ? 23.109 -4.391 4.262 1 90.56 146 TRP B CA 1
ATOM 2302 C C . TRP B 1 146 ? 22.391 -5.68 3.852 1 90.56 146 TRP B C 1
ATOM 2304 O O . TRP B 1 146 ? 22.438 -6.672 4.578 1 90.56 146 TRP B O 1
ATOM 2314 N N . LEU B 1 147 ? 21.781 -5.656 2.676 1 90.56 147 LEU B N 1
ATOM 2315 C CA . LEU B 1 147 ? 20.938 -6.773 2.258 1 90.56 147 LEU B CA 1
ATOM 2316 C C . LEU B 1 147 ? 21.688 -7.688 1.299 1 90.56 147 LEU B C 1
ATOM 2318 O O . LEU B 1 147 ? 21.438 -8.891 1.254 1 90.56 147 LEU B O 1
ATOM 2322 N N . TYR B 1 148 ? 22.531 -7.105 0.537 1 87.94 148 TYR B N 1
ATOM 2323 C CA . TYR B 1 148 ? 23.234 -7.879 -0.474 1 87.94 148 TYR B CA 1
ATOM 2324 C C . TYR B 1 148 ? 24.75 -7.801 -0.259 1 87.94 148 TYR B C 1
ATOM 2326 O O . TYR B 1 148 ? 25.266 -6.742 0.089 1 87.94 148 TYR B O 1
ATOM 2334 N N . GLU B 1 149 ? 25.328 -8.945 -0.316 1 85.38 149 GLU B N 1
ATOM 2335 C CA . GLU B 1 149 ? 26.797 -8.984 -0.227 1 85.38 149 GLU B CA 1
ATOM 2336 C C . GLU B 1 149 ? 27.438 -8.695 -1.579 1 85.38 149 GLU B C 1
ATOM 2338 O O . GLU B 1 149 ? 26.875 -9.039 -2.625 1 85.38 149 GLU B O 1
ATOM 2343 N N . ASN B 1 150 ? 28.531 -7.766 -1.635 1 68.69 150 ASN B N 1
ATOM 2344 C CA . ASN B 1 150 ? 29.359 -7.555 -2.814 1 68.69 150 ASN B CA 1
ATOM 2345 C C . ASN B 1 150 ? 30.141 -8.812 -3.186 1 68.69 150 ASN B C 1
ATOM 2347 O O . ASN B 1 150 ? 30.547 -9.578 -2.309 1 68.69 150 ASN B O 1
#

Foldseek 3Di:
DAKKKKKFAFLLVVVVCPVVVVVVCVVLVKAWFFKDKDQDDLVLQCVLLVVCVVPPCSVVSSCRRNVGIMMMTMIDDDVVQVVLDLQQADLALVRGDPRHQQVVPNDGNSGRGMDIQNDSVSRVVVCVSPDDPVRTHDDDDPCVPVNDDD/DAKKKKKFAFLLVVVVCPVVVVVVCVVLVKAWFFKDKDQDDLVLQCVLCVVCVPPPCSVVSSCRRNVGIMMMTMIDDDVVQVVLDLQQADLALVRGDPRHQQVVPNDGSSGRGMDIQNDSVSRVVVCVSPDDPVRTHDDDDPCVPVNDDD

Solvent-accessible surface area (backbone atoms only — not comparable to full-atom values): 15719 Å² total; per-residue (Å²): 124,43,56,26,28,38,28,35,30,27,62,21,48,62,65,54,36,58,16,58,53,44,33,54,44,33,72,74,64,45,39,79,32,24,33,36,32,38,64,46,50,68,67,58,39,46,62,73,46,44,92,35,65,86,42,92,60,33,64,58,53,40,53,48,48,44,69,36,44,28,40,40,34,31,38,37,30,83,63,30,39,63,52,49,45,59,46,35,35,44,69,45,12,86,74,14,52,82,85,15,49,11,27,68,69,19,70,39,65,92,51,29,33,59,48,66,35,88,38,68,68,50,8,53,53,48,40,61,74,76,41,58,77,87,44,46,46,86,78,82,64,78,55,50,76,81,72,47,85,134,125,42,54,25,28,38,29,35,30,25,61,21,49,61,66,54,35,58,15,56,55,43,32,54,44,35,72,74,65,45,39,79,32,24,32,36,31,37,61,45,50,68,68,57,40,47,61,73,45,44,94,37,65,87,42,90,60,33,63,58,53,40,51,47,49,45,69,36,44,28,40,41,34,30,39,36,30,83,60,30,38,61,53,48,45,60,46,36,35,43,69,46,12,87,74,14,52,82,84,15,48,12,27,68,70,20,70,37,66,91,50,28,34,59,49,63,36,88,38,66,68,50,7,54,54,49,39,60,72,76,41,56,75,87,43,47,47,86,80,84,63,79,56,50,76,78,73,49,86,133

Sequence (300 aa):
MERTFLMIKPDGVQRKLVGEIITRLEKKGLKLVGGKFMTVSKEKAETHYGEHADKPFYEGLVSFITSAPVFAMVVEGENVVEVTRNMIGKTNPTEAAPGTIRGDLGLTVGRNVIHGSDSVESAKREISLWFEPNELSVYTANDEEWLYENMERTFLMIKPDGVQRKLVGEIITRLEKKGLKLVGGKFMTVSKEKAETHYGEHADKPFYEGLVSFITSAPVFAMVVEGENVVEVTRNMIGKTNPTEAAPGTIRGDLGLTVGRNVIHGSDSVESAKREISLWFEPNELSVYTANDEEWLYEN

pLDDT: mean 96.84, std 3.51, range [68.69, 98.94]

Radius of gyration: 19.1 Å; Cα contacts (8 Å, |Δi|>4): 583; chains: 2; bounding box: 56×60×44 Å